Protein AF-A0A069D9Q2-F1 (afdb_monomer_lite)

Structure (mmCIF, N/CA/C/O backbone):
data_AF-A0A069D9Q2-F1
#
_entry.id   AF-A0A069D9Q2-F1
#
loop_
_atom_site.group_PDB
_atom_site.id
_atom_site.type_symbol
_atom_site.label_atom_id
_atom_site.label_alt_id
_atom_site.label_comp_id
_atom_site.label_asym_id
_atom_site.label_entity_id
_atom_site.label_seq_id
_atom_site.pdbx_PDB_ins_code
_atom_site.Cartn_x
_atom_site.Cartn_y
_atom_site.Cartn_z
_atom_site.occupancy
_atom_site.B_iso_or_equiv
_atom_site.auth_seq_id
_atom_site.auth_comp_id
_atom_site.auth_asym_id
_atom_site.auth_atom_id
_atom_site.pdbx_PDB_model_num
ATOM 1 N N . MET A 1 1 ? 57.357 7.725 -45.384 1.00 63.59 1 MET A N 1
ATOM 2 C CA . MET A 1 1 ? 56.214 8.595 -45.013 1.00 63.59 1 MET A CA 1
ATOM 3 C C . MET A 1 1 ? 54.846 7.939 -45.251 1.00 63.59 1 MET A C 1
ATOM 5 O O . MET A 1 1 ? 54.075 7.863 -44.310 1.00 63.59 1 MET A O 1
ATOM 9 N N . ARG A 1 2 ? 54.546 7.390 -46.444 1.00 74.75 2 ARG A N 1
ATOM 10 C CA . ARG A 1 2 ? 53.219 6.808 -46.785 1.00 74.75 2 ARG A CA 1
ATOM 11 C C . ARG A 1 2 ? 52.781 5.608 -45.919 1.00 74.75 2 ARG A C 1
ATOM 13 O O . ARG A 1 2 ? 51.620 5.532 -45.533 1.00 74.75 2 ARG A O 1
ATOM 20 N N . ILE A 1 3 ? 53.708 4.708 -45.575 1.00 80.75 3 ILE A N 1
ATOM 21 C CA . ILE A 1 3 ? 53.425 3.527 -44.731 1.00 80.75 3 ILE A CA 1
ATOM 22 C C . ILE A 1 3 ? 53.057 3.947 -43.300 1.00 80.75 3 ILE A C 1
ATOM 24 O O . ILE A 1 3 ? 52.067 3.478 -42.756 1.00 80.75 3 ILE A O 1
ATOM 28 N N . VAL A 1 4 ? 53.797 4.901 -42.728 1.00 82.56 4 VAL A N 1
ATOM 29 C CA . VAL A 1 4 ? 53.542 5.432 -41.377 1.00 82.56 4 VAL A CA 1
ATOM 30 C C . VAL A 1 4 ? 52.173 6.114 -41.300 1.00 82.56 4 VAL A C 1
ATOM 32 O O . VAL A 1 4 ? 51.425 5.873 -40.360 1.00 82.56 4 VAL A O 1
ATOM 35 N N . ILE A 1 5 ? 51.802 6.891 -42.325 1.00 85.00 5 ILE A N 1
ATOM 36 C CA . ILE A 1 5 ? 50.472 7.515 -42.418 1.00 85.00 5 ILE A CA 1
ATOM 37 C C . ILE A 1 5 ? 49.361 6.451 -42.476 1.00 85.00 5 ILE A C 1
ATOM 39 O O . ILE A 1 5 ? 48.329 6.608 -41.833 1.00 85.00 5 ILE A O 1
ATOM 43 N N . SER A 1 6 ? 49.583 5.350 -43.198 1.00 78.44 6 SER A N 1
ATOM 44 C CA . SER A 1 6 ? 48.589 4.275 -43.341 1.00 78.44 6 SER A CA 1
ATOM 45 C C . SER A 1 6 ? 48.381 3.497 -42.034 1.00 78.44 6 SER A C 1
ATOM 47 O O . SER A 1 6 ? 47.251 3.164 -41.689 1.00 78.44 6 SER A O 1
ATOM 49 N N . ILE A 1 7 ? 49.455 3.258 -41.273 1.00 88.38 7 ILE A N 1
ATOM 50 C CA . ILE A 1 7 ? 49.385 2.614 -39.951 1.00 88.38 7 ILE A CA 1
ATOM 51 C C . ILE A 1 7 ? 48.663 3.522 -38.947 1.00 88.38 7 ILE A C 1
ATOM 53 O O . ILE A 1 7 ? 47.778 3.061 -38.229 1.00 88.38 7 ILE A O 1
ATOM 57 N N . LEU A 1 8 ? 48.986 4.820 -38.934 1.00 88.56 8 LEU A N 1
ATOM 58 C CA . LEU A 1 8 ? 48.310 5.797 -38.076 1.00 88.56 8 LEU A CA 1
ATOM 59 C C . LEU A 1 8 ? 46.813 5.898 -38.396 1.00 88.56 8 LEU A C 1
ATOM 61 O O . LEU A 1 8 ? 45.998 5.910 -37.477 1.00 88.56 8 LEU A O 1
ATOM 65 N N . ALA A 1 9 ? 46.440 5.894 -39.679 1.00 90.62 9 ALA A N 1
ATOM 66 C CA . ALA A 1 9 ? 45.037 5.890 -40.089 1.00 90.62 9 ALA A CA 1
ATOM 67 C C . ALA A 1 9 ? 44.290 4.640 -39.588 1.00 90.62 9 ALA A C 1
ATOM 69 O O . ALA A 1 9 ? 43.175 4.756 -39.083 1.00 90.62 9 ALA A O 1
ATOM 70 N N . GLY A 1 10 ? 44.916 3.459 -39.656 1.00 90.69 10 GLY A N 1
ATOM 71 C CA . GLY A 1 10 ? 44.337 2.218 -39.131 1.00 90.69 10 GLY A CA 1
ATOM 72 C C . GLY A 1 10 ? 44.094 2.256 -37.618 1.00 90.69 10 GLY A C 1
ATOM 73 O O . GLY A 1 10 ? 43.021 1.871 -37.158 1.00 90.69 10 GLY A O 1
ATOM 74 N N . ILE A 1 11 ? 45.050 2.785 -36.847 1.00 93.81 11 ILE A N 1
ATOM 75 C CA . ILE A 1 11 ? 44.911 2.937 -35.388 1.00 93.81 11 ILE A CA 1
ATOM 76 C C . ILE A 1 11 ? 43.766 3.899 -35.047 1.00 93.81 11 ILE A C 1
ATOM 78 O O . ILE A 1 11 ? 42.954 3.597 -34.176 1.00 93.81 11 ILE A O 1
ATOM 82 N N . VAL A 1 12 ? 43.655 5.024 -35.762 1.00 94.38 12 VAL A N 1
ATOM 83 C CA . VAL A 1 12 ? 42.560 5.988 -35.562 1.00 94.38 12 VAL A CA 1
ATOM 84 C C . VAL A 1 12 ? 41.201 5.342 -35.832 1.00 94.38 12 VAL A C 1
ATOM 86 O O . VAL A 1 12 ? 40.284 5.526 -35.038 1.00 94.38 12 VAL A O 1
ATOM 89 N N . ILE A 1 13 ? 41.068 4.535 -36.889 1.00 95.00 13 ILE A N 1
ATOM 90 C CA . ILE A 1 13 ? 39.813 3.826 -37.190 1.00 95.00 13 ILE A CA 1
ATOM 91 C C . ILE A 1 13 ? 39.436 2.863 -36.057 1.00 95.00 13 ILE A C 1
ATOM 93 O O . ILE A 1 13 ? 38.276 2.830 -35.653 1.00 95.00 13 ILE A O 1
ATOM 97 N N . ILE A 1 14 ? 40.400 2.117 -35.508 1.00 94.69 14 ILE A N 1
ATOM 98 C CA . ILE A 1 14 ? 40.151 1.194 -34.389 1.00 94.69 14 ILE A CA 1
ATOM 99 C C . ILE A 1 14 ? 39.720 1.960 -33.134 1.00 94.69 14 ILE A C 1
ATOM 101 O O . ILE A 1 14 ? 38.775 1.546 -32.468 1.00 94.69 14 ILE A O 1
ATOM 105 N N . ILE A 1 15 ? 40.363 3.091 -32.832 1.00 94.19 15 ILE A N 1
ATOM 106 C CA . ILE A 1 15 ? 39.986 3.942 -31.695 1.00 94.19 15 ILE A CA 1
ATOM 107 C C . ILE A 1 15 ? 38.570 4.494 -31.886 1.00 94.19 15 ILE A C 1
ATOM 109 O O . ILE A 1 15 ? 37.774 4.451 -30.953 1.00 94.19 15 ILE A O 1
ATOM 113 N N . VAL A 1 16 ? 38.228 4.961 -33.090 1.00 94.25 16 VAL A N 1
ATOM 114 C CA . VAL A 1 16 ? 36.883 5.466 -33.401 1.00 94.25 16 VAL A CA 1
ATOM 115 C C . VAL A 1 16 ? 35.841 4.353 -33.285 1.00 94.25 16 VAL A C 1
ATOM 117 O O . VAL A 1 16 ? 34.810 4.560 -32.652 1.00 94.25 16 VAL A O 1
ATOM 120 N N . LEU A 1 17 ? 36.110 3.155 -33.813 1.00 94.62 17 LEU A N 1
ATOM 121 C CA . LEU A 1 17 ? 35.220 1.996 -33.672 1.00 94.62 17 LEU A CA 1
ATOM 122 C C . LEU A 1 17 ? 35.055 1.575 -32.202 1.00 94.62 17 LEU A C 1
ATOM 124 O O . LEU A 1 17 ? 33.938 1.309 -31.755 1.00 94.62 17 LEU A O 1
ATOM 128 N N . GLY A 1 18 ? 36.142 1.562 -31.428 1.00 93.12 18 GLY A N 1
ATOM 129 C CA . GLY A 1 18 ? 36.113 1.289 -29.989 1.00 93.12 18 GLY A CA 1
ATOM 130 C C . GLY A 1 18 ? 35.309 2.334 -29.211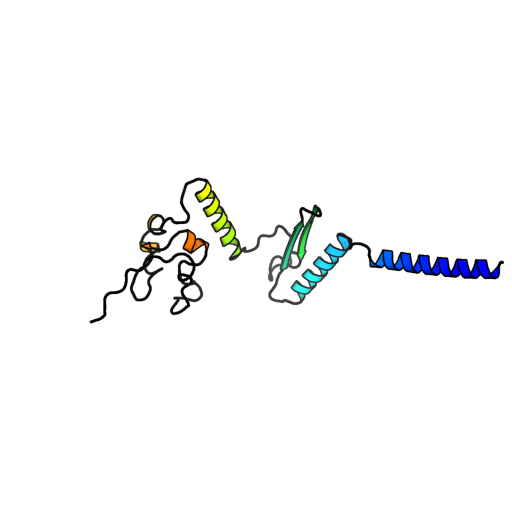 1.00 93.12 18 GLY A C 1
ATOM 131 O O . GLY A 1 18 ? 34.511 1.999 -28.341 1.00 93.12 18 GLY A O 1
ATOM 132 N N . TRP A 1 19 ? 35.450 3.609 -29.569 1.00 92.75 19 TRP A N 1
ATOM 133 C CA . TRP A 1 19 ? 34.696 4.687 -28.939 1.00 92.75 19 TRP A CA 1
ATOM 134 C C . TRP A 1 19 ? 33.204 4.630 -29.291 1.00 92.75 19 TRP A C 1
ATOM 136 O O . TRP A 1 19 ? 32.365 4.776 -28.409 1.00 92.75 19 TRP A O 1
ATOM 146 N N . VAL A 1 20 ? 32.859 4.335 -30.550 1.00 91.81 20 VAL A N 1
ATOM 147 C CA . VAL A 1 20 ? 31.464 4.168 -30.993 1.00 91.81 20 VAL A CA 1
ATOM 148 C C . VAL A 1 20 ? 30.798 2.977 -30.303 1.00 91.81 20 VAL A C 1
ATOM 150 O O . VAL A 1 20 ? 29.665 3.101 -29.850 1.00 91.81 20 VAL A O 1
ATOM 153 N N . THR A 1 21 ? 31.487 1.841 -30.176 1.00 88.25 21 THR A N 1
ATOM 154 C CA . THR A 1 21 ? 30.938 0.661 -29.481 1.00 88.25 21 THR A CA 1
ATOM 155 C C . THR A 1 21 ? 30.694 0.937 -27.998 1.00 88.25 21 THR A C 1
ATOM 157 O O . THR A 1 21 ? 29.595 0.672 -27.514 1.00 88.25 21 THR A O 1
ATOM 160 N N . LEU A 1 22 ? 31.647 1.566 -27.299 1.00 86.31 22 LEU A N 1
ATOM 161 C CA . LEU A 1 22 ? 31.454 2.012 -25.913 1.00 86.31 22 LEU A CA 1
ATOM 162 C C . LEU A 1 22 ? 30.304 3.019 -25.789 1.00 86.31 22 LEU A C 1
ATOM 164 O O . LEU A 1 22 ? 29.480 2.901 -24.887 1.00 86.31 22 LEU A O 1
ATOM 168 N N . ALA A 1 23 ? 30.204 3.972 -26.716 1.00 82.56 23 ALA A N 1
ATOM 169 C CA . ALA A 1 23 ? 29.136 4.965 -26.728 1.00 82.56 23 ALA A CA 1
ATOM 170 C C . ALA A 1 23 ? 27.754 4.371 -27.038 1.00 82.56 23 ALA A C 1
ATOM 172 O O . ALA A 1 23 ? 26.759 4.988 -26.678 1.00 82.56 23 ALA A O 1
ATOM 173 N N . VAL A 1 24 ? 27.668 3.217 -27.712 1.00 82.38 24 VAL A N 1
ATOM 174 C CA . VAL A 1 24 ? 26.414 2.477 -27.945 1.00 82.38 24 VAL A CA 1
ATOM 175 C C . VAL A 1 24 ? 26.050 1.620 -26.733 1.00 82.38 24 VAL A C 1
ATOM 177 O O . VAL A 1 24 ? 24.894 1.618 -26.326 1.00 82.38 24 VAL A O 1
ATOM 180 N N . MET A 1 25 ? 27.024 0.936 -26.130 1.00 79.38 25 MET A N 1
ATOM 181 C CA . MET A 1 25 ? 26.796 0.105 -24.941 1.00 79.38 25 MET A CA 1
ATOM 182 C C . MET A 1 25 ? 26.432 0.925 -23.703 1.00 79.38 25 MET A C 1
ATOM 184 O O . MET A 1 25 ? 25.683 0.452 -22.858 1.00 79.38 25 MET A O 1
ATOM 188 N N . ASN A 1 26 ? 26.964 2.143 -23.599 1.00 80.44 26 ASN A N 1
ATOM 189 C CA . ASN A 1 26 ? 26.751 3.025 -22.457 1.00 80.44 26 ASN A CA 1
ATOM 190 C C . ASN A 1 26 ? 25.662 4.078 -22.720 1.00 80.44 26 ASN A C 1
ATOM 192 O O . ASN A 1 26 ? 25.643 5.122 -22.063 1.00 80.44 26 ASN A O 1
ATOM 196 N N . ARG A 1 27 ? 24.785 3.849 -23.712 1.00 76.38 27 ARG A N 1
ATOM 197 C CA . ARG A 1 27 ? 23.618 4.716 -23.908 1.00 76.38 27 ARG A CA 1
ATOM 198 C C . ARG A 1 27 ? 22.664 4.533 -22.732 1.00 76.38 27 ARG A C 1
ATOM 200 O O . ARG A 1 27 ? 22.444 3.395 -22.317 1.00 76.38 27 ARG A O 1
ATOM 207 N N . PRO A 1 28 ? 22.094 5.624 -22.200 1.00 73.25 28 PRO A N 1
ATOM 208 C CA . PRO A 1 28 ? 21.004 5.499 -21.249 1.00 73.25 28 PRO A CA 1
ATOM 209 C C . PRO A 1 28 ? 19.865 4.724 -21.915 1.00 73.25 28 PRO A C 1
ATOM 211 O O . PRO A 1 28 ? 19.578 4.941 -23.094 1.00 73.25 28 PRO A O 1
ATOM 214 N N . LEU A 1 29 ? 19.256 3.810 -21.161 1.00 78.62 29 LEU A N 1
ATOM 215 C CA . LEU A 1 29 ? 18.094 3.056 -21.617 1.00 78.62 29 LEU A CA 1
ATOM 216 C C . LEU A 1 29 ? 16.995 4.050 -22.020 1.00 78.62 29 LEU A C 1
ATOM 218 O O . LEU A 1 29 ? 16.683 4.956 -21.243 1.00 78.62 29 LEU A O 1
ATOM 222 N N . SER A 1 30 ? 16.434 3.900 -23.219 1.00 84.81 30 SER A N 1
ATOM 223 C CA . SER A 1 30 ? 15.295 4.723 -23.635 1.00 84.81 30 SER A CA 1
ATOM 224 C C . SER A 1 30 ? 14.066 4.399 -22.778 1.00 84.81 30 SER A C 1
ATOM 226 O O . SER A 1 30 ? 13.888 3.255 -22.353 1.00 84.81 30 SER A O 1
ATOM 228 N N . GLU A 1 31 ? 13.182 5.375 -22.557 1.00 85.19 31 GLU A N 1
ATOM 229 C CA . GLU A 1 31 ? 11.900 5.153 -21.870 1.00 85.19 31 GLU A CA 1
ATOM 230 C C . GLU A 1 31 ? 11.051 4.091 -22.582 1.00 85.19 31 GLU A C 1
ATOM 232 O O . GLU A 1 31 ? 10.402 3.275 -21.927 1.00 85.19 31 GLU A O 1
ATOM 237 N N . GLU A 1 32 ? 11.110 4.041 -23.916 1.00 86.62 32 GLU A N 1
ATOM 238 C CA . GLU A 1 32 ? 10.424 3.026 -24.722 1.00 86.62 32 GLU A CA 1
ATOM 239 C C . GLU A 1 32 ? 10.995 1.625 -24.468 1.00 86.62 32 GLU A C 1
ATOM 241 O O . GLU A 1 32 ? 10.251 0.676 -24.226 1.00 86.62 32 GLU A O 1
ATOM 246 N N . GLU A 1 33 ? 12.324 1.491 -24.454 1.00 88.38 33 GLU A N 1
ATOM 247 C CA . GLU A 1 33 ? 13.002 0.214 -24.196 1.00 88.38 33 GLU A CA 1
ATOM 248 C C . GLU A 1 33 ? 12.739 -0.280 -22.769 1.00 88.38 33 GLU A C 1
ATOM 250 O O . GLU A 1 33 ? 12.537 -1.478 -22.556 1.00 88.38 33 GLU A O 1
ATOM 255 N N . ALA A 1 34 ? 12.716 0.637 -21.797 1.00 88.88 34 ALA A N 1
ATOM 256 C CA . ALA A 1 34 ? 12.355 0.344 -20.415 1.00 88.88 34 ALA A CA 1
ATOM 257 C C . ALA A 1 34 ? 10.911 -0.168 -20.325 1.00 88.88 34 ALA A C 1
ATOM 259 O O . ALA A 1 34 ? 10.649 -1.218 -19.735 1.00 88.88 34 ALA A O 1
ATOM 260 N N . SER A 1 35 ? 9.985 0.551 -20.959 1.00 91.81 35 SER A N 1
ATOM 261 C CA . SER A 1 35 ? 8.553 0.253 -20.926 1.00 91.81 35 SER A CA 1
ATOM 262 C C . SER A 1 35 ? 8.231 -1.077 -21.606 1.00 91.81 35 SER A C 1
ATOM 264 O O . SER A 1 35 ? 7.450 -1.868 -21.073 1.00 91.81 35 SER A O 1
ATOM 266 N N . GLU A 1 36 ? 8.886 -1.389 -22.724 1.00 92.75 36 GLU A N 1
ATOM 267 C CA . GLU A 1 36 ? 8.737 -2.684 -23.393 1.00 92.75 36 GLU A CA 1
ATOM 268 C C . GLU A 1 36 ? 9.323 -3.838 -22.572 1.00 92.75 36 GLU A C 1
ATOM 270 O O . GLU A 1 36 ? 8.710 -4.906 -22.470 1.00 92.75 36 GLU A O 1
ATOM 275 N N . GLN A 1 37 ? 10.468 -3.633 -21.912 1.00 93.62 37 GLN A N 1
ATOM 276 C CA . GLN A 1 37 ? 11.021 -4.637 -20.999 1.00 93.62 37 GLN A CA 1
ATOM 277 C C . GLN A 1 37 ? 10.091 -4.899 -19.808 1.00 93.62 37 GLN A C 1
ATOM 279 O O . GLN A 1 37 ? 9.842 -6.064 -19.478 1.00 93.62 37 GLN A O 1
ATOM 284 N N . ILE A 1 38 ? 9.526 -3.845 -19.209 1.00 95.62 38 ILE A N 1
ATOM 285 C CA . ILE A 1 38 ? 8.537 -3.951 -18.127 1.00 95.62 38 ILE A CA 1
ATOM 286 C C . ILE A 1 38 ? 7.306 -4.712 -18.621 1.00 95.62 38 ILE A C 1
ATOM 288 O O . ILE A 1 38 ? 6.928 -5.720 -18.023 1.00 95.62 38 ILE A O 1
ATOM 292 N N . ARG A 1 39 ? 6.715 -4.303 -19.751 1.00 96.06 39 ARG A N 1
ATOM 293 C CA . ARG A 1 39 ? 5.535 -4.957 -20.335 1.00 96.06 39 ARG A CA 1
ATOM 294 C C . ARG A 1 39 ? 5.785 -6.435 -20.625 1.00 96.06 39 ARG A C 1
ATOM 296 O O . ARG A 1 39 ? 4.947 -7.277 -20.294 1.00 96.06 39 ARG A O 1
ATOM 303 N N . SER A 1 40 ? 6.941 -6.761 -21.200 1.00 97.06 40 SER A N 1
ATOM 304 C CA . SER A 1 40 ? 7.359 -8.141 -21.463 1.00 97.06 40 SER A CA 1
ATOM 305 C C . SER A 1 40 ? 7.453 -8.953 -20.172 1.00 97.06 40 SER A C 1
ATOM 307 O O . SER A 1 40 ? 6.954 -10.079 -20.109 1.00 97.06 40 SER A O 1
ATOM 309 N N . HIS A 1 41 ? 8.036 -8.378 -19.118 1.00 97.56 41 HIS A N 1
ATOM 310 C CA . HIS A 1 41 ? 8.140 -9.036 -17.820 1.00 97.56 41 HIS A CA 1
ATOM 311 C C . HIS A 1 41 ? 6.764 -9.264 -17.179 1.00 97.56 41 HIS A C 1
ATOM 313 O O . HIS A 1 41 ? 6.458 -10.392 -16.801 1.00 97.56 41 HIS A O 1
ATOM 319 N N . LEU A 1 42 ? 5.898 -8.246 -17.147 1.00 97.62 42 LEU A N 1
ATOM 320 C CA . LEU A 1 42 ? 4.531 -8.363 -16.624 1.00 97.62 42 LEU A CA 1
ATOM 321 C C . LEU A 1 42 ? 3.715 -9.419 -17.379 1.00 97.62 42 LEU A C 1
ATOM 323 O O . LEU A 1 42 ? 3.027 -10.230 -16.764 1.00 97.62 42 LEU A O 1
ATOM 327 N N . THR A 1 43 ? 3.846 -9.464 -18.707 1.00 97.19 43 THR A N 1
ATOM 328 C CA . THR A 1 43 ? 3.187 -10.476 -19.549 1.00 97.19 43 THR A CA 1
ATOM 329 C C . THR A 1 43 ? 3.652 -11.884 -19.209 1.00 97.19 43 THR A C 1
ATOM 331 O O . THR A 1 43 ? 2.830 -12.786 -19.064 1.00 97.19 43 THR A O 1
ATOM 334 N N . LYS A 1 44 ? 4.963 -12.081 -19.027 1.00 97.62 44 LYS A N 1
ATOM 335 C CA . LYS A 1 44 ? 5.503 -13.370 -18.577 1.00 97.62 44 LYS A CA 1
ATOM 336 C C . LYS A 1 44 ? 4.978 -13.742 -17.192 1.00 97.62 44 LYS A C 1
ATOM 338 O O . LYS A 1 44 ? 4.614 -14.894 -16.990 1.00 97.62 44 LYS A O 1
ATOM 343 N N . THR A 1 45 ? 4.896 -12.787 -16.266 1.00 97.44 45 THR A N 1
ATOM 344 C CA . THR A 1 45 ? 4.357 -13.017 -14.920 1.00 97.44 45 THR A CA 1
ATOM 345 C C . THR A 1 45 ? 2.905 -13.475 -14.967 1.00 97.44 45 THR A C 1
ATOM 347 O O . THR A 1 45 ? 2.588 -14.485 -14.347 1.00 97.44 45 THR A O 1
ATOM 350 N N . VAL A 1 46 ? 2.038 -12.807 -15.733 1.00 96.88 46 VAL A N 1
ATOM 351 C CA . VAL A 1 46 ? 0.635 -13.233 -15.885 1.00 96.88 46 VAL A CA 1
ATOM 352 C C . VAL A 1 46 ? 0.555 -14.627 -16.516 1.00 96.88 46 VAL A C 1
ATOM 354 O O . VAL A 1 46 ? -0.118 -15.503 -15.989 1.00 96.88 46 VAL A O 1
ATOM 357 N N . ASN A 1 47 ? 1.304 -14.879 -17.593 1.00 95.62 47 ASN A N 1
ATOM 358 C CA . ASN A 1 47 ? 1.254 -16.168 -18.292 1.00 95.62 47 ASN A CA 1
ATOM 359 C C . ASN A 1 47 ? 1.791 -17.347 -17.460 1.00 95.62 47 ASN A C 1
ATOM 361 O O . ASN A 1 47 ? 1.353 -18.478 -17.658 1.00 95.62 47 ASN A O 1
ATOM 365 N N . ASN A 1 48 ? 2.739 -17.102 -16.552 1.00 97.19 48 ASN A N 1
ATOM 366 C CA . ASN A 1 48 ? 3.356 -18.144 -15.726 1.00 97.19 48 ASN A CA 1
ATOM 367 C C . ASN A 1 48 ? 2.599 -18.421 -14.415 1.00 97.19 48 ASN A C 1
ATOM 369 O O . ASN A 1 48 ? 2.954 -19.367 -13.714 1.00 97.19 48 ASN A O 1
ATOM 373 N N . ASN A 1 49 ? 1.591 -17.615 -14.065 1.00 96.69 49 ASN A N 1
ATOM 374 C CA . ASN A 1 49 ? 0.841 -17.745 -12.817 1.00 96.69 49 ASN A CA 1
ATOM 375 C C . ASN A 1 49 ? -0.654 -17.905 -13.129 1.00 96.69 49 ASN A C 1
ATOM 377 O O . ASN A 1 49 ? -1.338 -16.899 -13.311 1.00 96.69 49 ASN A O 1
ATOM 381 N N . PRO A 1 50 ? -1.186 -19.142 -13.171 1.00 92.88 50 PRO A N 1
ATOM 382 C CA . PRO A 1 50 ? -2.571 -19.390 -13.576 1.00 92.88 50 PRO A CA 1
ATOM 383 C C . PRO A 1 50 ? -3.606 -18.758 -12.635 1.00 92.88 50 PRO A C 1
ATOM 385 O O . PRO A 1 50 ? -4.735 -18.525 -13.052 1.00 92.88 50 PRO A O 1
ATOM 388 N N . ASP A 1 51 ? -3.227 -18.440 -11.396 1.00 94.69 51 ASP A N 1
ATOM 389 C CA . ASP A 1 51 ? -4.103 -17.780 -10.425 1.00 94.69 51 ASP A CA 1
ATOM 390 C C . ASP A 1 51 ? -4.242 -16.267 -10.674 1.00 94.69 51 ASP A C 1
ATOM 392 O O . ASP A 1 51 ? -5.205 -15.649 -10.212 1.00 94.69 51 ASP A O 1
ATOM 396 N N . LEU A 1 52 ? -3.324 -15.655 -11.433 1.00 94.06 52 LEU A N 1
ATOM 397 C CA . LEU A 1 52 ? -3.368 -14.232 -11.767 1.00 94.06 52 LEU A CA 1
ATOM 398 C C . LEU A 1 52 ? -4.152 -14.011 -13.062 1.00 94.06 52 LEU A C 1
ATOM 400 O O . LEU A 1 52 ? -3.732 -14.430 -14.136 1.00 94.06 52 LEU A O 1
ATOM 404 N N . SER A 1 53 ? -5.265 -13.280 -12.991 1.00 94.94 53 SER A N 1
ATOM 405 C CA . SER A 1 53 ? -5.971 -12.840 -14.203 1.00 94.94 53 SER A CA 1
ATOM 406 C C . SER A 1 53 ? -5.272 -11.664 -14.887 1.00 94.94 53 SER A C 1
ATOM 408 O O . SER A 1 53 ? -5.318 -11.529 -16.111 1.00 94.94 53 SER A O 1
ATOM 410 N N . SER A 1 54 ? -4.642 -10.794 -14.095 1.00 95.75 54 SER A N 1
ATOM 411 C CA . SER A 1 54 ? -4.037 -9.551 -14.563 1.00 95.75 54 SER A CA 1
ATOM 412 C C . SER A 1 54 ? -3.026 -8.974 -13.582 1.00 95.75 54 SER A C 1
ATOM 414 O O . SER A 1 54 ? -3.100 -9.229 -12.381 1.00 95.75 54 SER A O 1
ATOM 416 N N . VAL A 1 55 ? -2.152 -8.108 -14.093 1.00 96.12 55 VAL A N 1
ATOM 417 C CA . VAL A 1 55 ? -1.293 -7.220 -13.303 1.00 96.12 55 VAL A CA 1
ATOM 418 C C . VAL A 1 55 ? -1.434 -5.793 -13.825 1.00 96.12 55 VAL A C 1
ATOM 420 O O . VAL A 1 55 ? -1.401 -5.562 -15.037 1.00 96.12 55 VAL A O 1
ATOM 423 N N . LEU A 1 56 ? -1.584 -4.845 -12.899 1.00 95.69 56 LEU A N 1
ATOM 424 C CA . LEU A 1 56 ? -1.570 -3.409 -13.160 1.00 95.69 56 LEU A CA 1
ATOM 425 C C . LEU A 1 56 ? -0.382 -2.802 -12.410 1.00 95.69 56 LEU A C 1
ATOM 427 O O . LEU A 1 56 ? -0.130 -3.159 -11.259 1.00 95.69 56 LEU A O 1
ATOM 431 N N . LEU A 1 57 ? 0.348 -1.903 -13.060 1.00 95.88 57 LEU A N 1
ATOM 432 C CA . LEU A 1 57 ? 1.522 -1.250 -12.495 1.00 95.88 57 LEU A CA 1
ATOM 433 C C . LEU A 1 57 ? 1.561 0.207 -12.944 1.00 95.88 57 LEU A C 1
ATOM 435 O O . LEU A 1 57 ? 1.530 0.482 -14.138 1.00 95.88 57 LEU A O 1
ATOM 439 N N . THR A 1 58 ? 1.706 1.118 -11.989 1.00 95.12 58 THR A N 1
ATOM 440 C CA . THR A 1 58 ? 1.958 2.537 -12.247 1.00 95.12 58 THR A CA 1
ATOM 441 C C . THR A 1 58 ? 3.305 2.899 -11.651 1.00 95.12 58 THR A C 1
ATOM 443 O O . THR A 1 58 ? 3.555 2.622 -10.477 1.00 95.12 58 THR A O 1
ATOM 446 N N . ILE A 1 59 ? 4.171 3.518 -12.448 1.00 94.81 59 ILE A N 1
ATOM 447 C CA . ILE A 1 59 ? 5.480 3.992 -12.004 1.00 94.81 59 ILE A CA 1
ATOM 448 C C . ILE A 1 59 ? 5.514 5.498 -12.200 1.00 94.81 59 ILE A C 1
ATOM 450 O O . ILE A 1 59 ? 5.342 5.988 -13.311 1.00 94.81 59 ILE A O 1
ATOM 454 N N . TYR A 1 60 ? 5.779 6.215 -11.113 1.00 94.62 60 TYR A N 1
ATOM 455 C CA . TYR A 1 60 ? 5.907 7.664 -11.109 1.00 94.62 60 TYR A CA 1
ATOM 456 C C . TYR A 1 60 ? 7.236 8.083 -10.475 1.00 94.62 60 TYR A C 1
ATOM 458 O O . TYR A 1 60 ? 7.614 7.586 -9.413 1.00 94.62 60 TYR A O 1
ATOM 466 N N . SER A 1 61 ? 7.932 9.025 -11.109 1.00 92.62 61 SER A N 1
ATOM 467 C CA . SER A 1 61 ? 9.164 9.624 -10.604 1.00 92.62 61 SER A CA 1
ATOM 468 C C . SER A 1 61 ? 9.185 11.122 -10.883 1.00 92.62 61 SER A C 1
ATOM 470 O O . SER A 1 61 ? 9.388 11.562 -12.011 1.00 92.62 61 SER A O 1
ATOM 472 N N . ASN A 1 62 ? 9.066 11.926 -9.825 1.00 93.31 62 ASN A N 1
ATOM 473 C CA . ASN A 1 62 ? 9.144 13.384 -9.940 1.00 93.31 62 ASN A CA 1
ATOM 474 C C . ASN A 1 62 ? 10.521 13.875 -10.431 1.00 93.31 62 ASN A C 1
ATOM 476 O O . ASN A 1 62 ? 10.619 14.918 -11.063 1.00 93.31 62 ASN A O 1
ATOM 480 N N . GLN A 1 63 ? 11.596 13.130 -10.147 1.00 91.19 63 GLN A N 1
ATOM 481 C CA . GLN A 1 63 ? 12.963 13.522 -10.522 1.00 91.19 63 GLN A CA 1
ATOM 482 C C . GLN A 1 63 ? 13.212 13.417 -12.029 1.00 91.19 63 GLN A C 1
ATOM 484 O O . GLN A 1 63 ? 13.943 14.225 -12.591 1.00 91.19 63 GLN A O 1
ATOM 489 N N . THR A 1 64 ? 12.630 12.399 -12.662 1.00 87.06 64 THR A N 1
ATOM 490 C CA . THR A 1 64 ? 12.815 12.122 -14.096 1.00 87.06 64 THR A CA 1
ATOM 491 C C . THR A 1 64 ? 11.631 12.590 -14.937 1.00 87.06 64 THR A C 1
ATOM 493 O O . THR A 1 64 ? 11.764 12.712 -16.145 1.00 87.06 64 THR A O 1
ATOM 496 N N . GLY A 1 65 ? 10.482 12.865 -14.311 1.00 88.38 65 GLY A N 1
ATOM 497 C CA . GLY A 1 65 ? 9.218 13.117 -15.001 1.00 88.38 65 GLY A CA 1
ATOM 498 C C . GLY A 1 65 ? 8.523 11.843 -15.490 1.00 88.38 65 GLY A C 1
ATOM 499 O O . GLY A 1 65 ? 7.414 11.935 -16.009 1.00 88.38 65 GLY A O 1
ATOM 500 N N . TYR A 1 66 ? 9.135 10.670 -15.295 1.00 89.31 66 TYR A N 1
ATOM 501 C CA . TYR A 1 66 ? 8.583 9.390 -15.722 1.00 89.31 66 TYR A CA 1
ATOM 502 C C . TYR A 1 66 ? 7.241 9.124 -15.035 1.00 89.31 66 TYR A C 1
ATOM 504 O O . TYR A 1 66 ? 7.146 9.167 -13.804 1.00 89.31 66 TYR A O 1
ATOM 512 N N . ASN A 1 67 ? 6.206 8.862 -15.827 1.00 93.44 67 ASN A N 1
ATOM 513 C CA . ASN A 1 67 ? 4.863 8.557 -15.351 1.00 93.44 67 ASN A CA 1
ATOM 514 C C . ASN A 1 67 ? 4.181 7.617 -16.342 1.00 93.44 67 ASN A C 1
ATOM 516 O O . ASN A 1 67 ? 3.537 8.067 -17.286 1.00 93.44 67 ASN A O 1
ATOM 520 N N . GLU A 1 68 ? 4.340 6.320 -16.121 1.00 94.31 68 GLU A N 1
ATOM 521 C CA . GLU A 1 68 ? 3.841 5.295 -17.032 1.00 94.31 68 GLU A CA 1
ATOM 522 C C . GLU A 1 68 ? 2.942 4.295 -16.317 1.00 94.31 68 GLU A C 1
ATOM 524 O O . GLU A 1 68 ? 3.129 3.971 -15.137 1.00 94.31 68 GLU A O 1
ATOM 529 N N . GLN A 1 69 ? 1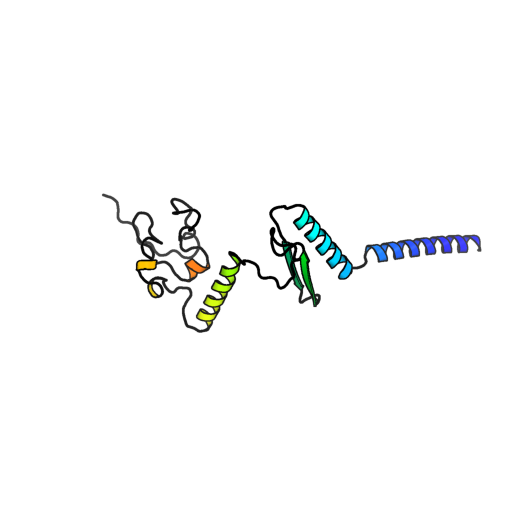.957 3.800 -17.066 1.00 96.19 69 GLN A N 1
ATOM 530 C CA . GLN A 1 69 ? 0.965 2.845 -16.592 1.00 96.19 69 GLN A CA 1
ATOM 531 C C . GLN A 1 69 ? 0.937 1.607 -17.484 1.00 96.19 69 GLN A C 1
ATOM 533 O O . GLN A 1 69 ? 0.880 1.672 -18.714 1.00 96.19 69 GLN A O 1
ATOM 538 N N . PHE A 1 70 ? 0.911 0.450 -16.842 1.00 96.50 70 PHE A N 1
ATOM 539 C CA . PHE A 1 70 ? 0.900 -0.850 -17.484 1.00 96.50 70 PHE A CA 1
ATOM 540 C C . PHE A 1 70 ? -0.301 -1.640 -16.983 1.00 96.50 70 PHE A C 1
ATOM 542 O O . PHE A 1 70 ? -0.551 -1.716 -15.784 1.00 96.50 70 PHE A O 1
ATOM 549 N N . ALA A 1 71 ? -1.014 -2.270 -17.908 1.00 96.94 71 ALA A N 1
ATOM 550 C CA . ALA A 1 71 ? -2.074 -3.221 -17.620 1.00 96.94 71 ALA A CA 1
ATOM 551 C C . ALA A 1 71 ? -1.893 -4.420 -18.553 1.00 96.94 71 ALA A C 1
ATOM 553 O O . ALA A 1 71 ? -1.782 -4.254 -19.771 1.00 96.94 71 ALA A O 1
ATOM 554 N N . VAL A 1 72 ? -1.786 -5.616 -17.978 1.00 97.25 72 VAL A N 1
ATOM 555 C CA . VAL A 1 72 ? -1.583 -6.861 -18.725 1.00 97.25 72 VAL A CA 1
ATOM 556 C C . VAL A 1 72 ? -2.500 -7.942 -18.176 1.00 97.25 72 VAL A C 1
ATOM 558 O O . VAL A 1 72 ? -2.619 -8.100 -16.964 1.00 97.25 72 VAL A O 1
ATOM 561 N N . GLY A 1 73 ? -3.124 -8.703 -19.074 1.00 95.94 73 GLY A N 1
ATOM 562 C CA . GLY A 1 73 ? -4.067 -9.767 -18.740 1.00 95.94 73 GLY A CA 1
ATOM 563 C C . GLY A 1 73 ? -5.518 -9.357 -18.983 1.00 95.94 73 GLY A C 1
ATOM 564 O O . GLY A 1 73 ? -5.809 -8.500 -19.823 1.00 95.94 73 GLY A O 1
ATOM 565 N N . LYS A 1 74 ? -6.434 -10.001 -18.263 1.00 96.19 74 LYS A N 1
ATOM 566 C CA . LYS A 1 74 ? -7.883 -9.851 -18.425 1.00 96.19 74 LYS A CA 1
ATOM 567 C C . LYS A 1 74 ? -8.521 -9.334 -17.140 1.00 96.19 74 LYS A C 1
ATOM 569 O O . LYS A 1 74 ? -7.993 -9.551 -16.055 1.00 96.19 74 LYS A O 1
ATOM 574 N N . VAL A 1 75 ? -9.692 -8.707 -17.258 1.00 94.88 75 VAL A N 1
ATOM 575 C CA . VAL A 1 75 ? -10.433 -8.139 -16.109 1.00 94.88 75 VAL A CA 1
ATOM 576 C C . VAL A 1 75 ? -10.641 -9.161 -14.981 1.00 94.88 75 VAL A C 1
ATOM 578 O O . VAL A 1 75 ? -10.587 -8.809 -13.810 1.00 94.88 75 VAL A O 1
ATOM 581 N N . ASN A 1 76 ? -10.899 -10.421 -15.329 1.00 92.94 76 ASN A N 1
ATOM 582 C CA . ASN A 1 76 ? -10.920 -11.563 -14.418 1.00 92.94 76 ASN A CA 1
ATOM 583 C C . ASN A 1 76 ? -10.807 -12.862 -15.233 1.00 92.94 76 ASN A C 1
ATOM 585 O O . ASN A 1 76 ? -10.891 -12.832 -16.462 1.00 92.94 76 ASN A O 1
ATOM 589 N N . HIS A 1 77 ? -10.669 -14.001 -14.552 1.00 91.62 77 HIS A N 1
ATOM 590 C CA . HIS A 1 77 ? -10.551 -15.326 -15.182 1.00 91.62 77 HIS A CA 1
ATOM 591 C C . HIS A 1 77 ? -11.744 -15.731 -16.055 1.00 91.62 77 HIS A C 1
ATOM 593 O O . HIS A 1 77 ? -11.594 -16.543 -16.960 1.00 91.62 77 HIS A O 1
ATOM 599 N N . SER A 1 78 ? -12.931 -15.179 -15.800 1.00 92.19 78 SER A N 1
ATOM 600 C CA . SER A 1 78 ? -14.163 -15.486 -16.542 1.00 92.19 78 SER A CA 1
ATOM 601 C C . SER A 1 78 ? -14.435 -14.522 -17.703 1.00 92.19 78 SER A C 1
ATOM 603 O O . SER A 1 78 ? -15.425 -14.679 -18.415 1.00 92.19 78 SER A O 1
ATOM 605 N N . SER A 1 79 ? -13.597 -13.500 -17.881 1.00 91.69 79 SER A N 1
ATOM 606 C CA . SER A 1 79 ? -13.781 -12.431 -18.856 1.00 91.69 79 SER A CA 1
ATOM 607 C C . SER A 1 79 ? -12.737 -12.529 -19.956 1.00 91.69 79 SER A C 1
ATOM 609 O O . SER A 1 79 ? -11.552 -12.647 -19.678 1.00 91.69 79 SER A O 1
ATOM 611 N N . GLU A 1 80 ? -13.159 -12.361 -21.208 1.00 91.62 80 GLU A N 1
ATOM 612 C CA . GLU A 1 80 ? -12.249 -12.215 -22.354 1.00 91.62 80 GLU A CA 1
ATOM 613 C C . GLU A 1 80 ? -11.789 -10.766 -22.581 1.00 91.62 80 GLU A C 1
ATOM 615 O O . GLU A 1 80 ? -10.957 -10.494 -23.444 1.00 91.62 80 GLU A O 1
ATOM 620 N N . LYS A 1 81 ? -12.319 -9.810 -21.807 1.00 95.88 81 LYS A N 1
ATOM 621 C CA . LYS A 1 81 ? -11.932 -8.400 -21.917 1.00 95.88 81 LYS A CA 1
ATOM 622 C C . LYS A 1 81 ? -10.557 -8.172 -21.300 1.00 95.88 81 LYS A C 1
ATOM 624 O O . LYS A 1 81 ? -10.331 -8.558 -20.150 1.00 95.88 81 LYS A O 1
ATOM 629 N N . ALA A 1 82 ? -9.690 -7.491 -22.046 1.00 96.00 82 ALA A N 1
ATOM 630 C CA . ALA A 1 82 ? -8.414 -7.003 -21.543 1.00 96.00 82 ALA A CA 1
ATOM 631 C C . ALA A 1 82 ? -8.622 -6.042 -20.365 1.00 96.00 82 ALA A C 1
ATOM 633 O O . ALA A 1 82 ? -9.625 -5.329 -20.297 1.00 96.00 82 ALA A O 1
ATOM 634 N N . VAL A 1 83 ? -7.674 -6.055 -19.433 1.00 96.69 83 VAL A N 1
ATOM 635 C CA . VAL A 1 83 ? -7.635 -5.105 -18.320 1.00 96.69 83 VAL A CA 1
ATOM 636 C C . VAL A 1 83 ? -7.036 -3.767 -18.769 1.00 96.69 83 VAL A C 1
ATOM 638 O O . VAL A 1 83 ? -6.137 -3.728 -19.608 1.00 96.69 83 VAL A O 1
ATOM 641 N N . HIS A 1 84 ? -7.529 -2.676 -18.200 1.00 96.00 84 HIS A N 1
ATOM 642 C CA . HIS A 1 84 ? -7.043 -1.312 -18.372 1.00 96.00 84 HIS A CA 1
ATOM 643 C C . HIS A 1 84 ? -6.490 -0.785 -17.044 1.00 96.00 84 HIS A C 1
ATOM 645 O O . HIS A 1 84 ? -6.807 -1.303 -15.975 1.00 96.00 84 HIS A O 1
ATOM 651 N N . ALA A 1 85 ? -5.630 0.232 -17.100 1.00 92.81 85 ALA A N 1
ATOM 652 C CA . ALA A 1 85 ? -4.960 0.763 -15.911 1.00 92.81 85 ALA A CA 1
ATOM 653 C C . ALA A 1 85 ? -5.920 1.438 -14.910 1.00 92.81 85 ALA A C 1
ATOM 655 O O . ALA A 1 85 ? -5.603 1.546 -13.730 1.00 92.81 85 ALA A O 1
ATOM 656 N N . ASP A 1 86 ? -7.098 1.857 -15.369 1.00 93.75 86 ASP A N 1
ATOM 657 C CA . ASP A 1 86 ? -8.171 2.455 -14.574 1.00 93.75 86 ASP A CA 1
ATOM 658 C C . ASP A 1 86 ? -9.182 1.425 -14.039 1.00 93.75 86 ASP A C 1
ATOM 660 O O . ASP A 1 86 ? -10.146 1.792 -13.362 1.00 93.75 86 ASP A O 1
ATOM 664 N N . ASN A 1 87 ? -8.981 0.128 -14.306 1.00 94.31 87 ASN A N 1
ATOM 665 C CA . ASN A 1 87 ? -9.840 -0.902 -13.743 1.00 94.31 87 ASN A CA 1
ATOM 666 C C . ASN A 1 87 ? -9.716 -0.942 -12.208 1.00 94.31 87 ASN A C 1
ATOM 668 O O . ASN A 1 87 ? -8.606 -1.001 -11.673 1.00 94.31 87 ASN A O 1
ATOM 672 N N . PRO A 1 88 ? -10.846 -0.985 -11.479 1.00 91.12 88 PRO A N 1
ATOM 673 C CA . PRO A 1 88 ? -10.819 -1.094 -10.030 1.00 91.12 88 PRO A CA 1
ATOM 674 C C . PRO A 1 88 ? -10.301 -2.467 -9.593 1.00 91.12 88 PRO A C 1
ATOM 676 O O . PRO A 1 88 ? -10.592 -3.490 -10.216 1.00 91.12 88 PRO A O 1
ATOM 679 N N . TYR A 1 89 ? -9.589 -2.487 -8.470 1.00 88.06 89 TYR A N 1
ATOM 680 C CA . TYR A 1 89 ? -9.124 -3.697 -7.801 1.00 88.06 89 TYR A CA 1
ATOM 681 C C . TYR A 1 89 ? -9.389 -3.606 -6.297 1.00 88.06 89 TYR A C 1
ATOM 683 O O . TYR A 1 89 ? -9.527 -2.521 -5.729 1.00 88.06 89 TYR A O 1
ATOM 691 N N . HIS A 1 90 ? -9.465 -4.758 -5.634 1.00 86.31 90 HIS A N 1
ATOM 692 C CA . HIS A 1 90 ? -9.599 -4.798 -4.183 1.00 86.31 90 HIS A CA 1
ATOM 693 C C . HIS A 1 90 ? -8.275 -4.392 -3.532 1.00 86.31 90 HIS A C 1
ATOM 695 O O . HIS A 1 90 ? -7.267 -5.079 -3.675 1.00 86.31 90 HIS A O 1
ATOM 701 N N . SER A 1 91 ? -8.280 -3.279 -2.797 1.00 83.88 91 SER A N 1
ATOM 702 C CA . SER A 1 91 ? -7.081 -2.722 -2.156 1.00 83.88 91 SER A CA 1
ATOM 703 C C . SER A 1 91 ? -6.565 -3.555 -0.975 1.00 83.88 91 SER A C 1
ATOM 705 O O . SER A 1 91 ? -5.417 -3.388 -0.561 1.00 83.88 91 SER A O 1
ATOM 707 N N . ALA A 1 92 ? -7.385 -4.461 -0.431 1.00 86.81 92 ALA A N 1
ATOM 708 C CA . ALA A 1 92 ? -7.062 -5.270 0.745 1.00 86.81 92 ALA A CA 1
ATOM 709 C C . ALA A 1 92 ? -6.496 -4.399 1.891 1.00 86.81 92 ALA A C 1
ATOM 711 O O . ALA A 1 92 ? -7.011 -3.315 2.171 1.00 86.81 92 ALA A O 1
ATOM 712 N N . SER A 1 93 ? -5.434 -4.843 2.570 1.00 90.19 93 SER A N 1
ATOM 713 C CA . SER A 1 93 ? -4.847 -4.119 3.708 1.00 90.19 93 SER A CA 1
ATOM 714 C C . SER A 1 93 ? -4.271 -2.741 3.369 1.00 90.19 93 SER A C 1
ATOM 716 O O . SER A 1 93 ? -4.056 -1.962 4.294 1.00 90.19 93 SER A O 1
ATOM 718 N N . ILE A 1 94 ? -4.116 -2.379 2.090 1.00 90.69 94 ILE A N 1
ATOM 719 C CA . ILE A 1 94 ? -3.790 -0.996 1.709 1.00 90.69 94 ILE A CA 1
ATOM 720 C C . ILE A 1 94 ? -4.894 -0.028 2.162 1.00 90.69 94 ILE A C 1
ATOM 722 O O . ILE A 1 94 ? -4.599 1.110 2.500 1.00 90.69 94 ILE A O 1
ATOM 726 N N . GLY A 1 95 ? -6.150 -0.470 2.300 1.00 90.69 95 GLY A N 1
ATOM 727 C CA . GLY A 1 95 ? -7.217 0.369 2.862 1.00 90.69 95 GLY A CA 1
ATOM 728 C C . GLY A 1 95 ? -6.929 0.893 4.281 1.00 90.69 95 GLY A C 1
ATOM 729 O O . GLY A 1 95 ? -7.406 1.967 4.646 1.00 90.69 95 GLY A O 1
ATOM 730 N N . LYS A 1 96 ? -6.097 0.197 5.073 1.00 92.69 96 LYS A N 1
ATOM 731 C CA . LYS A 1 96 ? -5.716 0.644 6.424 1.00 92.69 96 LYS A CA 1
ATOM 732 C C . LYS A 1 96 ? -4.864 1.913 6.398 1.00 92.69 96 LYS A C 1
ATOM 734 O O . LYS A 1 96 ? -4.988 2.725 7.307 1.00 92.69 96 LYS A O 1
ATOM 739 N N . THR A 1 97 ? -4.051 2.127 5.359 1.00 94.38 97 THR A N 1
ATOM 740 C CA . THR A 1 97 ? -3.245 3.354 5.249 1.00 94.38 97 THR A CA 1
ATOM 741 C C . THR A 1 97 ? -4.125 4.569 4.974 1.00 94.38 97 THR A C 1
ATOM 743 O O . THR A 1 97 ? -3.900 5.627 5.556 1.00 94.38 97 THR A O 1
ATOM 746 N N . MET A 1 98 ? -5.182 4.406 4.169 1.00 94.56 98 MET A N 1
ATOM 747 C CA . MET A 1 98 ? -6.199 5.444 3.971 1.00 94.56 98 MET A CA 1
ATOM 748 C C . MET A 1 98 ? -6.938 5.748 5.278 1.00 94.56 98 MET A C 1
ATOM 750 O O . MET A 1 98 ? -7.107 6.912 5.625 1.00 94.56 98 MET A O 1
ATOM 754 N N . CYS A 1 99 ? -7.325 4.712 6.030 1.00 95.31 99 CYS A N 1
ATOM 755 C CA . CYS A 1 99 ? -7.933 4.874 7.352 1.00 95.31 99 CYS A CA 1
ATOM 756 C C . CYS A 1 99 ? -7.009 5.653 8.307 1.00 95.31 99 CYS A C 1
ATOM 758 O O . CYS A 1 99 ? -7.424 6.655 8.883 1.00 95.31 99 CYS A O 1
ATOM 760 N N . ALA A 1 100 ? -5.735 5.263 8.407 1.00 96.44 100 ALA A N 1
ATOM 761 C CA . ALA A 1 100 ? -4.753 5.955 9.240 1.00 96.44 100 ALA A CA 1
ATOM 762 C C . ALA A 1 100 ? -4.563 7.427 8.829 1.00 96.44 100 ALA A C 1
ATOM 764 O O . ALA A 1 100 ? -4.478 8.295 9.695 1.00 96.44 100 ALA A O 1
ATOM 765 N N . ALA A 1 101 ? -4.562 7.728 7.525 1.00 97.31 101 ALA A N 1
ATOM 766 C CA . ALA A 1 101 ? -4.497 9.102 7.032 1.00 97.31 101 ALA A CA 1
ATOM 767 C C . ALA A 1 101 ? -5.724 9.933 7.448 1.00 97.31 101 ALA A C 1
ATOM 769 O O . ALA A 1 101 ? -5.567 11.085 7.844 1.00 97.31 101 ALA A O 1
ATOM 770 N N . ILE A 1 102 ? -6.929 9.351 7.417 1.00 97.50 102 ILE A N 1
ATOM 771 C CA . ILE A 1 102 ? -8.155 10.015 7.891 1.00 97.50 102 ILE A CA 1
ATOM 772 C C . ILE A 1 102 ? -8.058 10.333 9.386 1.00 97.50 102 ILE A C 1
ATOM 774 O O . ILE A 1 102 ? -8.382 11.447 9.787 1.00 97.50 102 ILE A O 1
ATOM 778 N N . PHE A 1 103 ? -7.570 9.401 10.208 1.00 97.88 103 PHE A N 1
ATOM 779 C CA . PHE A 1 103 ? -7.333 9.681 11.628 1.00 97.88 103 PHE A CA 1
ATOM 780 C C . PHE A 1 103 ? -6.302 10.796 11.831 1.00 97.88 103 PHE A C 1
ATOM 782 O O . PHE A 1 103 ? -6.512 11.650 12.686 1.00 97.88 103 PHE A O 1
ATOM 789 N N . GLY A 1 104 ? -5.242 10.844 11.017 1.00 97.75 104 GLY A N 1
ATOM 790 C CA . GLY A 1 104 ? -4.288 11.955 11.034 1.00 97.75 104 GLY A CA 1
ATOM 791 C C . GLY A 1 104 ? -4.938 13.308 10.741 1.00 97.75 104 GLY A C 1
ATOM 792 O O . GLY A 1 104 ? -4.717 14.255 11.487 1.00 97.75 104 GLY A O 1
ATOM 793 N N . LEU A 1 105 ? -5.814 13.376 9.732 1.00 98.44 105 LEU A N 1
ATOM 794 C CA . LEU A 1 105 ? -6.581 14.592 9.432 1.00 98.44 105 LEU A CA 1
ATOM 795 C C . LEU A 1 105 ? -7.478 15.009 10.606 1.00 98.44 105 LEU A C 1
ATOM 797 O O . LEU A 1 105 ? -7.534 16.185 10.947 1.00 98.44 105 LEU A O 1
ATOM 801 N N . LEU A 1 106 ? -8.149 14.056 11.258 1.00 98.25 106 LEU A N 1
ATOM 802 C CA . LEU A 1 106 ? -8.996 14.340 12.421 1.00 98.25 106 LEU A CA 1
ATOM 803 C C . LEU A 1 106 ? -8.189 14.853 13.624 1.00 98.25 106 LEU A C 1
ATOM 805 O O . LEU A 1 106 ? -8.669 15.731 14.344 1.00 98.25 106 LEU A O 1
ATOM 809 N N . VAL A 1 107 ? -6.973 14.337 13.830 1.00 98.25 107 VAL A N 1
ATOM 810 C CA . VAL A 1 107 ? -6.044 14.848 14.850 1.00 98.25 107 VAL A CA 1
ATOM 811 C C . VAL A 1 107 ? -5.616 16.277 14.525 1.00 98.25 107 VAL A C 1
ATOM 813 O O . VAL A 1 107 ? -5.680 17.140 15.398 1.00 98.25 107 VAL A O 1
ATOM 816 N N . ASP A 1 108 ? -5.244 16.551 13.274 1.00 98.19 108 ASP A N 1
ATOM 817 C CA . ASP A 1 108 ? -4.844 17.895 12.833 1.00 98.19 108 ASP A CA 1
ATOM 818 C C . ASP A 1 108 ? -5.992 18.913 12.972 1.00 98.19 108 ASP A C 1
ATOM 820 O O . ASP A 1 108 ? -5.770 20.077 13.307 1.00 98.19 108 ASP A O 1
ATOM 824 N N . GLU A 1 109 ? -7.237 18.473 12.768 1.0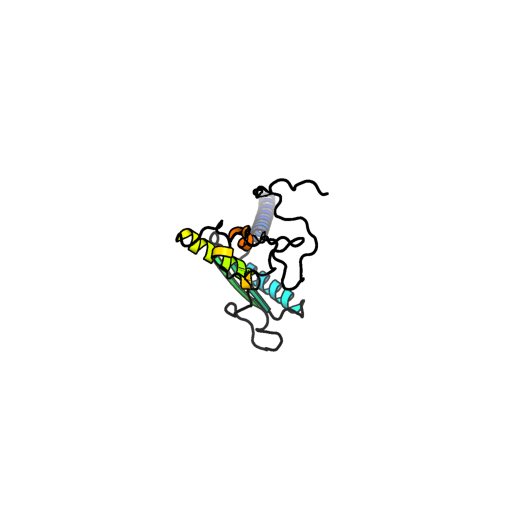0 98.38 109 GLU A N 1
ATOM 825 C CA . GLU A 1 109 ? -8.449 19.270 12.994 1.00 98.38 109 GLU A CA 1
ATOM 826 C C . GLU A 1 109 ? -8.825 19.427 14.482 1.00 98.38 109 GLU A C 1
ATOM 828 O O . GLU A 1 109 ? -9.806 20.108 14.800 1.00 98.38 109 GLU A O 1
ATOM 833 N N . GLY A 1 110 ? -8.086 18.796 15.402 1.00 97.81 110 GLY A N 1
ATOM 834 C CA . GLY A 1 110 ? -8.370 18.809 16.838 1.00 97.81 110 GLY A CA 1
ATOM 835 C C . GLY A 1 110 ? -9.673 18.096 17.213 1.00 97.81 110 GLY A C 1
ATOM 836 O O . GLY A 1 110 ? -10.304 18.449 18.210 1.00 97.81 110 GLY A O 1
ATOM 837 N N . LYS A 1 111 ? -10.126 17.138 16.392 1.00 98.12 111 LYS A N 1
ATOM 838 C CA . LYS A 1 111 ? -11.360 16.366 16.624 1.00 98.12 111 LYS A CA 1
ATOM 839 C C . LYS A 1 111 ? -11.165 15.217 17.605 1.00 98.12 111 LYS A C 1
ATOM 841 O O . LYS A 1 111 ? -12.135 14.825 18.244 1.00 98.12 111 LYS A O 1
ATOM 846 N N . LEU A 1 112 ? -9.952 14.679 17.676 1.00 97.12 112 LEU A N 1
ATOM 847 C CA . LEU A 1 112 ? -9.540 13.597 18.567 1.00 97.12 112 LEU A CA 1
ATOM 848 C C . LEU A 1 112 ? -8.030 13.671 18.802 1.00 97.12 112 LEU A C 1
ATOM 850 O O . LEU A 1 112 ? -7.311 14.322 18.042 1.00 97.12 112 LEU A O 1
ATOM 854 N N . GLU A 1 113 ? -7.545 12.948 19.803 1.00 98.12 113 GLU A N 1
ATOM 855 C CA . GLU A 1 113 ? -6.120 12.720 20.030 1.00 98.12 113 GLU A CA 1
ATOM 856 C C . GLU A 1 113 ? -5.776 11.241 19.822 1.00 98.12 113 GLU A C 1
ATOM 858 O O . GLU A 1 113 ? -6.569 10.342 20.091 1.00 98.12 113 GLU A O 1
ATOM 863 N N . TYR A 1 114 ? -4.555 10.949 19.368 1.00 97.69 114 TYR A N 1
ATOM 864 C CA . TYR A 1 114 ? -4.107 9.559 19.206 1.00 97.69 114 TYR A CA 1
ATOM 865 C C . TYR A 1 114 ? -4.159 8.757 20.514 1.00 97.69 114 TYR A C 1
ATOM 867 O O . TYR A 1 114 ? -4.339 7.539 20.487 1.00 97.69 114 TYR A O 1
ATOM 875 N N . ASP A 1 115 ? -3.989 9.428 21.649 1.00 97.62 115 ASP A N 1
ATOM 876 C CA . ASP A 1 115 ? -3.956 8.799 22.967 1.00 97.62 115 ASP A CA 1
ATOM 877 C C . ASP A 1 115 ? -5.342 8.745 23.636 1.00 97.62 115 ASP A C 1
ATOM 879 O O . ASP A 1 115 ? -5.468 8.244 24.758 1.00 97.62 115 ASP A O 1
ATOM 883 N N . ASP A 1 116 ? -6.396 9.157 22.919 1.00 97.69 116 ASP A N 1
ATOM 884 C CA . ASP A 1 116 ? -7.775 8.962 23.352 1.00 97.69 116 ASP A CA 1
ATOM 885 C C . ASP A 1 116 ? -8.082 7.475 23.533 1.00 97.69 116 ASP A C 1
ATOM 887 O O . ASP A 1 116 ? -7.750 6.629 22.692 1.00 97.69 116 ASP A O 1
ATOM 891 N N . LYS A 1 117 ? -8.764 7.155 24.638 1.00 97.44 117 LYS A N 1
ATOM 892 C CA . LYS A 1 117 ? -9.239 5.800 24.921 1.00 97.44 117 LYS A CA 1
ATOM 893 C C . LYS A 1 117 ? -10.391 5.432 23.999 1.00 97.44 117 LYS A C 1
ATOM 895 O O . LYS A 1 117 ? -11.340 6.200 23.855 1.00 97.44 117 LYS A O 1
ATOM 900 N N . ILE A 1 118 ? -10.356 4.224 23.441 1.00 96.12 118 ILE A N 1
ATOM 901 C CA . ILE A 1 118 ? -11.380 3.761 22.490 1.00 96.12 118 ILE A CA 1
ATOM 902 C C . ILE A 1 118 ? -12.766 3.629 23.135 1.00 96.12 118 ILE A C 1
ATOM 904 O O . ILE A 1 118 ? -13.770 3.784 22.449 1.00 96.12 118 ILE A O 1
ATOM 908 N N . ILE A 1 119 ? -12.824 3.426 24.456 1.00 96.06 119 ILE A N 1
ATOM 909 C CA . ILE A 1 119 ? -14.068 3.373 25.240 1.00 96.06 119 ILE A CA 1
ATOM 910 C C . ILE A 1 119 ? -14.857 4.690 25.218 1.00 96.06 119 ILE A C 1
ATOM 912 O O . ILE A 1 119 ? -16.052 4.700 25.483 1.00 96.06 119 ILE A O 1
ATOM 916 N N . ASN A 1 120 ? -14.209 5.807 24.875 1.00 95.44 120 ASN A N 1
ATOM 917 C CA . ASN A 1 120 ? -14.886 7.095 24.722 1.00 95.44 120 ASN A CA 1
ATOM 918 C C . ASN A 1 120 ? -15.576 7.239 23.353 1.00 95.44 120 ASN A C 1
ATOM 920 O O . ASN A 1 120 ? -16.340 8.181 23.156 1.00 95.44 120 ASN A O 1
ATOM 924 N N . TRP A 1 121 ? -15.280 6.342 22.408 1.00 95.06 121 TRP A N 1
ATOM 925 C CA . TRP A 1 121 ? -15.680 6.445 21.001 1.00 95.06 121 TRP A CA 1
ATOM 926 C C . TRP A 1 121 ? -16.511 5.259 20.511 1.00 95.06 121 TRP A C 1
ATOM 928 O O . TRP A 1 121 ? -17.236 5.393 19.528 1.00 95.06 121 TRP A O 1
ATOM 938 N N . LEU A 1 122 ? -16.375 4.101 21.157 1.00 95.00 122 LEU A N 1
ATOM 939 C CA . LEU A 1 122 ? -17.054 2.862 20.798 1.00 95.00 122 LEU A CA 1
ATOM 940 C C . LEU A 1 122 ? -17.988 2.435 21.925 1.00 95.00 122 LEU A C 1
ATOM 942 O O . LEU A 1 122 ? -17.625 2.499 23.100 1.00 95.00 122 LEU A O 1
ATOM 946 N N . ASP A 1 123 ? -19.171 1.963 21.544 1.00 94.81 123 ASP A N 1
ATOM 947 C CA . ASP A 1 123 ? -20.147 1.436 22.485 1.00 94.81 123 ASP A CA 1
ATOM 948 C C . ASP A 1 123 ? -19.615 0.173 23.186 1.00 94.81 123 ASP A C 1
ATOM 950 O O . ASP A 1 123 ? -18.806 -0.595 22.651 1.00 94.81 123 ASP A O 1
ATOM 954 N N . GLN A 1 124 ? -20.059 -0.039 24.425 1.00 90.50 124 GLN A N 1
ATOM 955 C CA . GLN A 1 124 ? -19.550 -1.111 25.283 1.00 90.50 124 GLN A CA 1
ATOM 956 C C . GLN A 1 124 ? -19.849 -2.516 24.732 1.00 90.50 124 GLN A C 1
ATOM 958 O O . GLN A 1 124 ? -19.081 -3.442 24.980 1.00 90.50 124 GLN A O 1
ATOM 963 N N . ASP A 1 125 ? -20.935 -2.675 23.974 1.00 92.88 125 ASP A N 1
ATOM 964 C CA . ASP A 1 125 ? -21.311 -3.928 23.311 1.00 92.88 125 ASP A CA 1
ATOM 965 C C . ASP A 1 125 ? -20.335 -4.311 22.188 1.00 92.88 125 ASP A C 1
ATOM 967 O O . ASP A 1 125 ? -20.051 -5.492 22.000 1.00 92.88 125 ASP A O 1
ATOM 971 N N . ILE A 1 126 ? -19.757 -3.329 21.488 1.00 91.06 126 ILE A N 1
ATOM 972 C CA . ILE A 1 126 ? -18.699 -3.564 20.496 1.00 91.06 126 ILE A CA 1
ATOM 973 C C . ILE A 1 126 ? -17.424 -4.050 21.187 1.00 91.06 126 ILE A C 1
ATOM 975 O O . ILE A 1 126 ? -16.744 -4.934 20.673 1.00 91.06 126 ILE A O 1
ATOM 979 N N . LEU A 1 127 ? -17.087 -3.463 22.337 1.00 91.19 127 LEU A N 1
ATOM 980 C CA . LEU A 1 127 ? -15.851 -3.755 23.069 1.00 91.19 127 LEU A CA 1
ATOM 981 C C . LEU A 1 127 ? -15.913 -5.050 23.881 1.00 91.19 127 LEU A C 1
ATOM 983 O O . LEU A 1 127 ? -14.873 -5.550 24.320 1.00 91.19 127 LEU A O 1
ATOM 987 N N . GLU A 1 128 ? -17.110 -5.604 24.070 1.00 90.00 128 GLU A N 1
ATOM 988 C CA . GLU A 1 128 ? -17.335 -6.765 24.913 1.00 90.00 128 GLU A CA 1
ATOM 989 C C . GLU A 1 128 ? -16.398 -7.923 24.527 1.00 90.00 128 GLU A C 1
ATOM 991 O O . GLU A 1 128 ? -16.445 -8.479 23.430 1.00 90.00 128 GLU A O 1
ATOM 996 N N . ARG A 1 129 ? -15.535 -8.303 25.479 1.00 86.62 129 ARG A N 1
ATOM 997 C CA . ARG A 1 129 ? -14.590 -9.429 25.381 1.00 86.62 129 ARG A CA 1
ATOM 998 C C . ARG A 1 129 ? -13.496 -9.295 24.312 1.00 86.62 129 ARG A C 1
ATOM 1000 O O . ARG A 1 129 ? -12.754 -10.259 24.123 1.00 86.62 129 ARG A O 1
ATOM 1007 N N . LEU A 1 130 ? -13.343 -8.140 23.660 1.00 87.88 130 LEU A N 1
ATOM 1008 C CA . LEU A 1 130 ? -12.310 -7.942 22.633 1.00 87.88 130 LEU A CA 1
ATOM 1009 C C . LEU A 1 130 ? -10.891 -7.868 23.208 1.00 87.88 130 LEU A C 1
ATOM 1011 O O . LEU A 1 130 ? -9.950 -8.348 22.579 1.00 87.88 130 LEU A O 1
ATOM 1015 N N . PHE A 1 131 ? -10.743 -7.289 24.400 1.00 90.00 131 PHE A N 1
ATOM 1016 C CA . PHE A 1 131 ? -9.446 -7.022 25.032 1.00 90.00 131 PHE A CA 1
ATOM 1017 C C . PHE A 1 131 ? -9.315 -7.724 26.388 1.00 90.00 131 PHE A C 1
ATOM 1019 O O . PHE A 1 131 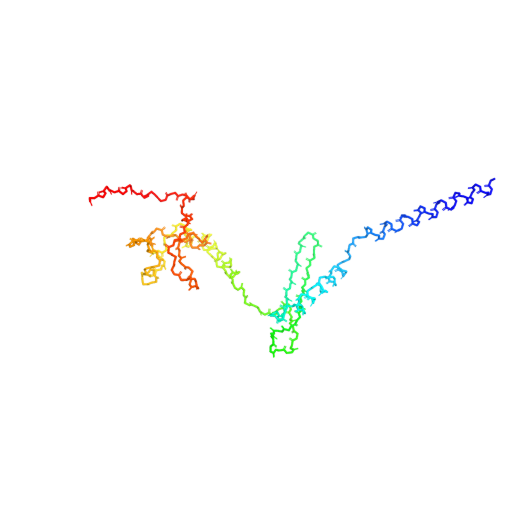? -8.786 -7.159 27.343 1.00 90.00 131 PHE A O 1
ATOM 1026 N N . VAL A 1 132 ? -9.828 -8.955 26.491 1.00 87.38 132 VAL A N 1
ATOM 1027 C CA . VAL A 1 132 ? -9.790 -9.741 27.732 1.00 87.38 132 VAL A CA 1
ATOM 1028 C C . VAL A 1 132 ? -8.621 -10.721 27.720 1.00 87.38 132 VAL A C 1
ATOM 1030 O O . VAL A 1 132 ? -8.559 -11.606 26.868 1.00 87.38 132 VAL A O 1
ATOM 1033 N N . ILE A 1 133 ? -7.738 -10.607 28.712 1.00 83.19 133 ILE A N 1
ATOM 1034 C CA . ILE A 1 133 ? -6.584 -11.494 28.915 1.00 83.19 133 ILE A CA 1
ATOM 1035 C C . ILE A 1 133 ? -6.663 -12.049 30.337 1.00 83.19 133 ILE A C 1
ATOM 1037 O O . ILE A 1 133 ? -6.823 -11.290 31.288 1.00 83.19 133 ILE A O 1
ATOM 1041 N N . ASP A 1 134 ? -6.610 -13.376 30.486 1.00 85.69 134 ASP A N 1
ATOM 1042 C CA . ASP A 1 134 ? -6.707 -14.070 31.782 1.00 85.69 134 ASP A CA 1
ATOM 1043 C C . ASP A 1 134 ? -7.909 -13.634 32.650 1.00 85.69 134 ASP A C 1
ATOM 1045 O O . ASP A 1 134 ? -7.862 -13.634 33.880 1.00 85.69 134 ASP A O 1
ATOM 1049 N N . GLY A 1 135 ? -9.017 -13.263 31.999 1.00 85.19 135 GLY A N 1
ATOM 1050 C CA . GLY A 1 135 ? -10.244 -12.800 32.655 1.00 85.19 135 GLY A CA 1
ATOM 1051 C C . GLY A 1 135 ? -10.244 -11.325 33.072 1.00 85.19 135 GLY A C 1
ATOM 1052 O O . GLY A 1 135 ? -11.231 -10.875 33.649 1.00 85.19 135 GLY A O 1
ATOM 1053 N N . ILE A 1 136 ? -9.183 -10.574 32.768 1.00 86.88 136 ILE A N 1
ATOM 1054 C CA . ILE A 1 136 ? -9.073 -9.131 33.008 1.00 86.88 136 ILE A CA 1
ATOM 1055 C C . ILE A 1 136 ? -9.362 -8.391 31.699 1.00 86.88 136 ILE A C 1
ATOM 1057 O O . ILE A 1 136 ? -8.767 -8.707 30.672 1.00 86.88 136 ILE A O 1
ATOM 1061 N N . ASP A 1 137 ? -10.280 -7.424 31.734 1.00 89.50 137 ASP A N 1
ATOM 1062 C CA . ASP A 1 137 ? -10.626 -6.569 30.594 1.00 89.50 137 ASP A CA 1
ATOM 1063 C C . ASP A 1 137 ? -9.714 -5.334 30.549 1.00 89.50 137 ASP A C 1
ATOM 1065 O O . ASP A 1 137 ? -9.641 -4.579 31.518 1.00 89.50 137 ASP A O 1
ATOM 1069 N N . TYR A 1 138 ? -9.017 -5.146 29.426 1.00 90.94 138 TYR A N 1
ATOM 1070 C CA . TYR A 1 138 ? -8.089 -4.039 29.177 1.00 90.94 138 TYR A CA 1
ATOM 1071 C C . TYR A 1 138 ? -8.658 -2.981 28.217 1.00 90.94 138 TYR A C 1
ATOM 1073 O O . TYR A 1 138 ? -7.923 -2.094 27.776 1.00 90.94 138 TYR A O 1
ATOM 1081 N N . SER A 1 139 ? -9.948 -3.044 27.871 1.00 91.06 139 SER A N 1
ATOM 1082 C CA . SER A 1 139 ? -10.580 -2.124 26.908 1.00 91.06 139 SER A CA 1
ATOM 1083 C C . SER A 1 139 ? -10.433 -0.643 27.294 1.00 91.06 139 SER A C 1
ATOM 1085 O O . SER A 1 139 ? -10.344 0.220 26.421 1.00 91.06 139 SER A O 1
ATOM 1087 N N . ASP A 1 140 ? -10.345 -0.341 28.593 1.00 93.69 140 ASP A N 1
ATOM 1088 C CA . ASP A 1 140 ? -10.144 1.007 29.142 1.00 93.69 140 ASP A CA 1
ATOM 1089 C C . ASP A 1 140 ? -8.716 1.557 28.947 1.00 93.69 140 ASP A C 1
ATOM 1091 O O . ASP A 1 140 ? -8.472 2.763 29.050 1.00 93.69 140 ASP A O 1
ATOM 1095 N N . GLN A 1 141 ? -7.761 0.684 28.631 1.00 94.25 141 GLN A N 1
ATOM 1096 C CA . GLN A 1 141 ? -6.360 1.021 28.409 1.00 94.25 141 GLN A CA 1
ATOM 1097 C C . GLN A 1 141 ? -6.023 1.183 26.927 1.00 94.25 141 GLN A C 1
ATOM 1099 O O . GLN A 1 141 ? -5.048 1.874 26.605 1.00 94.25 141 GLN A O 1
ATOM 1104 N N . VAL A 1 142 ? -6.833 0.627 26.025 1.00 95.56 142 VAL A N 1
ATOM 1105 C CA . VAL A 1 142 ? -6.606 0.698 24.579 1.00 95.56 142 VAL A CA 1
ATOM 1106 C C . VAL A 1 142 ? -6.878 2.109 24.053 1.00 95.56 142 VAL A C 1
ATOM 1108 O O . VAL A 1 142 ? -7.898 2.727 24.359 1.00 95.56 142 VAL A O 1
ATOM 1111 N N . THR A 1 143 ? -5.949 2.628 23.251 1.00 97.25 143 THR A N 1
ATOM 1112 C CA . THR A 1 143 ? -6.036 3.948 22.619 1.00 97.25 143 THR A CA 1
ATOM 1113 C C . THR A 1 143 ? -6.239 3.818 21.115 1.00 97.25 143 THR A C 1
ATOM 1115 O O . THR A 1 143 ? -5.990 2.758 20.529 1.00 97.25 143 THR A O 1
ATOM 1118 N N . ILE A 1 144 ? -6.634 4.916 20.469 1.00 97.31 144 ILE A N 1
ATOM 1119 C CA . ILE A 1 144 ? -6.674 5.014 19.003 1.00 97.31 144 ILE A CA 1
ATOM 1120 C C . ILE A 1 144 ? -5.299 4.679 18.401 1.00 97.31 144 ILE A C 1
ATOM 1122 O O . ILE A 1 144 ? -5.222 3.920 17.432 1.00 97.31 144 ILE A O 1
ATOM 1126 N N . ARG A 1 145 ? -4.205 5.161 19.009 1.00 97.25 145 ARG A N 1
ATOM 1127 C CA . ARG A 1 145 ? -2.827 4.844 18.606 1.00 97.25 145 ARG A CA 1
ATOM 1128 C C . ARG A 1 145 ? -2.601 3.340 18.532 1.00 97.25 145 ARG A C 1
ATOM 1130 O O . ARG A 1 145 ? -2.142 2.870 17.498 1.00 97.25 145 ARG A O 1
ATOM 1137 N N . HIS A 1 146 ? -2.980 2.595 19.573 1.00 95.94 146 HIS A N 1
ATOM 1138 C CA . HIS A 1 146 ? -2.786 1.145 19.611 1.00 95.94 146 HIS A CA 1
ATOM 1139 C C . HIS A 1 146 ? -3.502 0.419 18.463 1.00 95.94 146 HIS A C 1
ATOM 1141 O O . HIS A 1 146 ? -2.964 -0.547 17.921 1.00 95.94 146 HIS A O 1
ATOM 1147 N N . LEU A 1 147 ? -4.693 0.882 18.064 1.00 94.88 147 LEU A N 1
ATOM 1148 C CA . LEU A 1 147 ? -5.409 0.322 16.914 1.00 94.88 147 LEU A CA 1
ATOM 1149 C C . LEU A 1 147 ? -4.689 0.625 15.593 1.00 94.88 147 LEU A C 1
ATOM 1151 O O . LEU A 1 147 ? -4.494 -0.276 14.779 1.00 94.88 147 LEU A O 1
ATOM 1155 N N . LEU A 1 148 ? -4.264 1.876 15.390 1.00 95.50 148 LEU A N 1
ATOM 1156 C CA . LEU A 1 148 ? -3.603 2.313 14.154 1.00 95.50 148 LEU A CA 1
ATOM 1157 C C . LEU A 1 148 ? -2.208 1.700 13.965 1.00 95.50 148 LEU A C 1
ATOM 1159 O O . LEU A 1 148 ? -1.762 1.543 12.829 1.00 95.50 148 LEU A O 1
ATOM 1163 N N . THR A 1 149 ? -1.525 1.344 15.057 1.00 94.31 149 THR A N 1
ATOM 1164 C CA . THR A 1 149 ? -0.184 0.739 15.032 1.00 94.31 149 THR A CA 1
ATOM 1165 C C . THR A 1 149 ? -0.184 -0.776 15.205 1.00 94.31 149 THR A C 1
ATOM 1167 O O . THR A 1 149 ? 0.890 -1.358 15.302 1.00 94.31 149 THR A O 1
ATOM 1170 N N . HIS A 1 150 ? -1.352 -1.427 15.238 1.00 92.12 150 HIS A N 1
ATOM 1171 C CA . HIS A 1 150 ? -1.471 -2.874 15.466 1.00 92.12 150 HIS A CA 1
ATOM 1172 C C . HIS A 1 150 ? -0.849 -3.359 16.789 1.00 92.12 150 HIS A C 1
ATOM 1174 O O . HIS A 1 150 ? -0.359 -4.481 16.881 1.00 92.12 150 H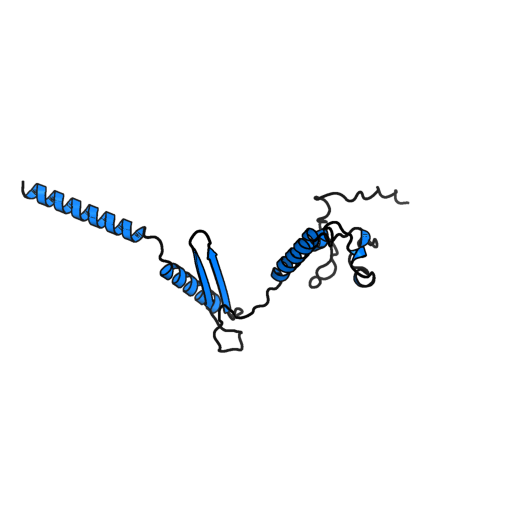IS A O 1
ATOM 1180 N N . THR A 1 151 ? -0.892 -2.531 17.834 1.00 90.81 151 THR A N 1
ATOM 1181 C CA . THR A 1 151 ? -0.345 -2.862 19.159 1.00 90.81 151 THR A CA 1
ATOM 1182 C C . THR A 1 151 ? -1.416 -3.016 20.234 1.00 90.81 151 THR A C 1
ATOM 1184 O O . THR A 1 151 ? -1.073 -3.227 21.386 1.00 90.81 151 THR A O 1
ATOM 1187 N N . SER A 1 152 ? -2.706 -2.976 19.879 1.00 89.81 152 SER A N 1
ATOM 1188 C CA . SER A 1 152 ? -3.832 -3.111 20.819 1.00 89.81 152 SER A CA 1
ATOM 1189 C C . SER A 1 152 ? -4.045 -4.512 21.391 1.00 89.81 152 SER A C 1
ATOM 1191 O O . SER A 1 152 ? -4.862 -4.677 22.292 1.00 89.81 152 SER A O 1
ATOM 1193 N N . GLY A 1 153 ? -3.374 -5.531 20.850 1.00 86.06 153 GLY A N 1
ATOM 1194 C CA . GLY A 1 153 ? -3.580 -6.923 21.250 1.00 86.06 153 GLY A CA 1
ATOM 1195 C C . GLY A 1 153 ? -4.921 -7.528 20.813 1.00 86.06 153 GLY A C 1
ATOM 1196 O O . GLY A 1 153 ? -5.239 -8.630 21.250 1.00 86.06 153 GLY A O 1
ATOM 1197 N N . ALA A 1 154 ? -5.698 -6.845 19.960 1.00 86.00 154 ALA A N 1
ATOM 1198 C CA . ALA A 1 154 ? -6.911 -7.416 19.372 1.00 86.00 154 ALA A CA 1
ATOM 1199 C C . ALA A 1 154 ? -6.580 -8.651 18.518 1.00 86.00 154 ALA A C 1
ATOM 1201 O O . ALA A 1 154 ? -5.609 -8.646 17.759 1.00 86.00 154 ALA A O 1
ATOM 1202 N N . ALA A 1 155 ? -7.407 -9.691 18.624 1.00 80.12 155 ALA A N 1
ATOM 1203 C CA . ALA A 1 155 ? -7.236 -10.919 17.859 1.00 80.12 155 ALA A CA 1
ATOM 1204 C C . ALA A 1 155 ? -7.572 -10.741 16.370 1.00 80.12 155 ALA A C 1
ATOM 1206 O O . ALA A 1 155 ? -8.456 -9.958 16.012 1.00 80.12 155 ALA A O 1
ATOM 1207 N N . ASP A 1 156 ? -6.892 -11.498 15.505 1.00 76.56 156 ASP A N 1
ATOM 1208 C CA . ASP A 1 156 ? -7.239 -11.547 14.086 1.00 76.56 156 ASP A CA 1
ATOM 1209 C C . ASP A 1 156 ? -8.556 -12.316 13.897 1.00 76.56 156 ASP A C 1
ATOM 1211 O O . ASP A 1 156 ? -8.753 -13.417 14.415 1.00 76.56 156 ASP A O 1
ATOM 1215 N N . TYR A 1 157 ? -9.470 -11.729 13.128 1.00 70.06 157 TYR A N 1
ATOM 1216 C CA . TYR A 1 157 ? -10.765 -12.324 12.816 1.00 70.06 157 TYR A CA 1
ATOM 1217 C C . TYR A 1 157 ? -10.654 -13.669 12.071 1.00 70.06 157 TYR A C 1
ATOM 1219 O O . TYR A 1 157 ? -11.497 -14.545 12.260 1.00 70.06 157 TYR A O 1
ATOM 1227 N N . PHE A 1 158 ? -9.632 -13.842 11.229 1.00 71.06 158 PHE A N 1
ATOM 1228 C CA . PHE A 1 158 ? -9.410 -15.047 10.428 1.00 71.06 158 PHE A CA 1
ATOM 1229 C C . PHE A 1 158 ? -8.684 -16.150 11.198 1.00 71.06 158 PHE A C 1
ATOM 1231 O O . PHE A 1 158 ? -8.952 -17.329 10.964 1.00 71.06 158 PHE A O 1
ATOM 1238 N N . GLU A 1 159 ? -7.773 -15.783 12.099 1.00 67.19 159 GLU A N 1
ATOM 1239 C CA . GLU A 1 159 ? -6.944 -16.746 12.839 1.00 67.19 159 GLU A CA 1
ATOM 1240 C C . GLU A 1 159 ? -7.573 -17.172 14.175 1.00 67.19 159 GLU A C 1
ATOM 1242 O O . GLU A 1 159 ? -7.180 -18.186 14.755 1.00 67.19 159 GLU A O 1
ATOM 1247 N N . GLY A 1 160 ? -8.608 -16.458 14.629 1.00 63.00 160 GLY A N 1
ATOM 1248 C CA . GLY A 1 160 ? -9.307 -16.749 15.873 1.00 63.00 160 GLY A CA 1
ATOM 1249 C C . GLY A 1 160 ? -8.615 -16.135 17.098 1.00 63.00 160 GLY A C 1
ATOM 1250 O O . GLY A 1 160 ? -7.780 -15.243 16.970 1.00 63.00 160 GLY A O 1
ATOM 1251 N N . PRO A 1 161 ? -8.994 -16.551 18.319 1.00 59.66 161 PRO A N 1
ATOM 1252 C CA . PRO A 1 161 ? -8.526 -15.909 19.544 1.00 59.66 161 PRO A CA 1
ATOM 1253 C C . PRO A 1 161 ? -7.008 -16.048 19.729 1.00 59.66 161 PRO A C 1
ATOM 1255 O O . PRO A 1 161 ? -6.449 -17.136 19.589 1.00 59.66 161 PRO A O 1
ATOM 1258 N N . VAL A 1 162 ? -6.350 -14.955 20.122 1.00 60.81 162 VAL A N 1
ATOM 1259 C CA . VAL A 1 162 ? -4.928 -14.956 20.490 1.00 60.81 162 VAL A CA 1
ATOM 1260 C C . VAL A 1 162 ? -4.783 -15.627 21.853 1.00 60.81 162 VAL A C 1
ATOM 1262 O O . VAL A 1 162 ? -5.199 -15.083 22.871 1.00 60.81 162 VAL A O 1
ATOM 1265 N N . LEU A 1 163 ? -4.219 -16.837 21.869 1.00 55.28 163 LEU A N 1
ATOM 1266 C CA . LEU A 1 163 ? -4.053 -17.623 23.097 1.00 55.28 163 LEU A CA 1
ATOM 1267 C C . LEU A 1 163 ? -2.683 -17.403 23.758 1.00 55.28 163 LEU A C 1
ATOM 1269 O O . LEU A 1 163 ? -2.571 -17.552 24.969 1.00 55.28 163 LEU A O 1
ATOM 1273 N N . HIS A 1 164 ? -1.645 -17.091 22.969 1.00 51.66 164 HIS A N 1
ATOM 1274 C CA . HIS A 1 164 ? -0.252 -16.919 23.407 1.00 51.66 164 HIS A CA 1
ATOM 1275 C C . HIS A 1 164 ? 0.508 -16.010 22.419 1.00 51.66 164 HIS A C 1
ATOM 1277 O O . HIS A 1 164 ? 0.227 -16.042 21.223 1.00 51.66 164 HIS A O 1
ATOM 1283 N N . GLY A 1 165 ? 1.500 -15.248 22.891 1.00 49.75 165 GLY A N 1
ATOM 1284 C CA . GLY A 1 165 ? 2.394 -14.429 22.060 1.00 49.75 165 GLY A CA 1
ATOM 1285 C C . GLY A 1 165 ? 3.165 -13.407 22.900 1.00 49.75 165 GLY A C 1
ATOM 1286 O O . GLY A 1 165 ? 2.663 -12.978 23.940 1.00 49.75 165 GLY A O 1
ATOM 1287 N N . GLU A 1 166 ? 4.384 -13.034 22.490 1.00 44.34 166 GLU A N 1
ATOM 1288 C CA . GLU A 1 166 ? 5.090 -11.921 23.137 1.00 44.34 166 GLU A CA 1
ATOM 1289 C C . GLU A 1 166 ? 4.273 -10.643 22.948 1.00 44.34 166 GLU A C 1
ATOM 1291 O O . GLU A 1 166 ? 3.957 -10.220 21.836 1.00 44.34 166 GLU A O 1
ATOM 1296 N N . GLN A 1 167 ? 3.880 -10.056 24.071 1.00 49.06 167 GLN A N 1
ATOM 1297 C CA . GLN A 1 167 ? 3.113 -8.829 24.107 1.00 49.06 167 GLN A CA 1
ATOM 1298 C C . GLN A 1 167 ? 3.936 -7.696 23.481 1.00 49.06 167 GLN A C 1
ATOM 1300 O O . GLN A 1 167 ? 4.967 -7.303 24.023 1.00 49.06 167 GLN A O 1
ATOM 1305 N N . CYS A 1 168 ? 3.437 -7.099 22.392 1.00 41.53 168 CYS A N 1
ATOM 1306 C CA . CYS A 1 168 ? 4.028 -5.897 21.777 1.00 41.53 168 CYS A CA 1
ATOM 1307 C C . CYS A 1 168 ? 4.033 -4.673 22.735 1.00 41.53 168 CYS A C 1
ATOM 1309 O O . CYS A 1 168 ? 4.612 -3.628 22.451 1.00 41.53 168 CYS A O 1
ATOM 1311 N N . TRP A 1 169 ? 3.410 -4.824 23.907 1.00 42.94 169 TRP A N 1
ATOM 1312 C CA . TRP A 1 169 ? 3.261 -3.850 24.984 1.00 42.94 169 TRP A CA 1
ATOM 1313 C C . TRP A 1 169 ? 4.537 -3.528 25.776 1.00 42.94 169 TRP A C 1
ATOM 1315 O O . TRP A 1 169 ? 4.558 -2.535 26.499 1.00 42.94 169 TRP A O 1
ATOM 1325 N N . LEU A 1 170 ? 5.591 -4.346 25.689 1.00 39.59 170 LEU A N 1
ATOM 1326 C CA . LEU A 1 170 ? 6.722 -4.238 26.622 1.00 39.59 170 LEU A CA 1
ATOM 1327 C C . LEU A 1 170 ? 7.773 -3.173 26.262 1.00 39.59 170 LEU A C 1
ATOM 1329 O O . LEU A 1 170 ? 8.576 -2.830 27.127 1.00 39.59 170 LEU A O 1
ATOM 1333 N N . GLU A 1 171 ? 7.768 -2.603 25.051 1.00 39.31 171 GLU A N 1
ATOM 1334 C CA . GLU A 1 171 ? 8.878 -1.734 24.610 1.00 39.31 171 GLU A CA 1
ATOM 1335 C C . GLU A 1 171 ? 8.551 -0.240 24.443 1.00 39.31 171 GLU A C 1
ATOM 1337 O O . GLU A 1 171 ? 9.474 0.572 24.422 1.00 39.31 171 GLU A O 1
ATOM 1342 N N . SER A 1 172 ? 7.281 0.182 24.368 1.00 39.81 172 SER A N 1
ATOM 1343 C CA . SER A 1 172 ? 6.954 1.569 23.978 1.00 39.81 172 SER A CA 1
ATOM 1344 C C . SER A 1 172 ? 6.015 2.318 24.930 1.00 39.81 172 SER A C 1
ATOM 1346 O O . SER A 1 172 ? 5.037 2.902 24.489 1.00 39.81 172 SER A O 1
ATOM 1348 N N . HIS A 1 173 ? 6.436 2.466 26.192 1.00 43.53 173 HIS A N 1
ATOM 1349 C CA . HIS A 1 173 ? 5.819 3.236 27.299 1.00 43.53 173 HIS A CA 1
ATOM 1350 C C . HIS A 1 173 ? 4.967 2.357 28.232 1.00 43.53 173 HIS A C 1
ATOM 1352 O O . HIS A 1 173 ? 3.812 2.064 27.928 1.00 43.53 173 HIS A O 1
ATOM 1358 N N . PRO A 1 174 ? 5.513 1.935 29.391 1.00 35.59 174 PRO A N 1
ATOM 1359 C CA . PRO A 1 174 ? 4.796 1.061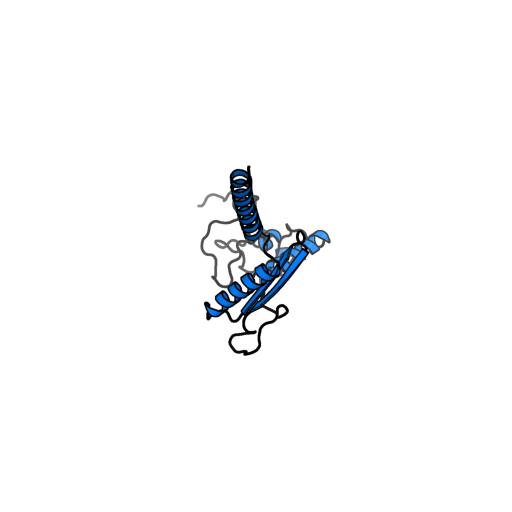 30.302 1.00 35.59 174 PRO A CA 1
ATOM 1360 C C . PRO A 1 174 ? 3.601 1.802 30.900 1.00 35.59 174 PRO A C 1
ATOM 1362 O O . PRO A 1 174 ? 3.757 2.791 31.621 1.00 35.59 174 PRO A O 1
ATOM 1365 N N . ILE A 1 175 ? 2.402 1.276 30.659 1.00 42.97 175 ILE A N 1
ATOM 1366 C CA . ILE A 1 175 ? 1.295 1.458 31.593 1.00 42.97 175 ILE A CA 1
ATOM 1367 C C . ILE A 1 175 ? 1.812 0.925 32.934 1.00 42.97 175 ILE A C 1
ATOM 1369 O O . ILE A 1 175 ? 2.256 -0.220 33.017 1.00 42.97 175 ILE A O 1
ATOM 1373 N N . GLN A 1 176 ? 1.838 1.768 33.970 1.00 35.12 176 GLN A N 1
ATOM 1374 C CA . GLN A 1 176 ? 2.228 1.344 35.314 1.00 35.12 176 GLN A CA 1
ATOM 1375 C C . GLN A 1 176 ? 1.189 0.346 35.834 1.00 35.12 176 GLN A C 1
ATOM 1377 O O . GLN A 1 176 ? 0.211 0.724 36.474 1.00 35.12 176 GLN A O 1
ATOM 1382 N N . ILE A 1 177 ? 1.395 -0.939 35.553 1.00 41.09 177 ILE A N 1
ATOM 1383 C CA . ILE A 1 177 ? 0.660 -2.008 36.215 1.00 41.09 177 ILE A CA 1
ATOM 1384 C C . ILE A 1 177 ? 1.145 -2.012 37.666 1.00 41.09 177 ILE A C 1
ATOM 1386 O O . ILE A 1 177 ? 2.301 -2.332 37.952 1.00 41.09 177 ILE A O 1
ATOM 1390 N N . LEU A 1 178 ? 0.272 -1.578 38.578 1.00 36.00 178 LEU A N 1
ATOM 1391 C CA . LEU A 1 178 ? 0.519 -1.641 40.015 1.00 36.00 178 LEU A CA 1
ATOM 1392 C C . LEU A 1 178 ? 0.915 -3.077 40.405 1.00 36.00 178 LEU A C 1
ATOM 1394 O O . LEU A 1 178 ? 0.312 -4.030 39.904 1.00 36.00 178 LEU A O 1
ATOM 1398 N N . PRO A 1 179 ? 1.913 -3.255 41.289 1.00 37.47 179 PRO A N 1
ATOM 1399 C CA . PRO A 1 179 ? 2.437 -4.573 41.611 1.00 37.47 179 PRO A CA 1
ATOM 1400 C C . PRO A 1 179 ? 1.338 -5.448 42.218 1.00 37.47 179 PRO A C 1
ATOM 1402 O O . PRO A 1 179 ? 0.724 -5.102 43.229 1.00 37.47 179 PRO A O 1
ATOM 1405 N N . SER A 1 180 ? 1.105 -6.592 41.575 1.00 40.50 180 SER A N 1
ATOM 1406 C CA . SER A 1 180 ? 0.180 -7.634 42.010 1.00 40.50 180 SER A CA 1
ATOM 1407 C C . SER A 1 180 ? 0.444 -8.029 43.464 1.00 40.50 180 SER A C 1
ATOM 1409 O O . SER A 1 180 ? 1.566 -8.407 43.816 1.00 40.50 180 SER A O 1
ATOM 1411 N N . LEU A 1 181 ? -0.599 -7.969 44.293 1.00 38.69 181 LEU A N 1
ATOM 1412 C CA . LEU A 1 181 ? -0.588 -8.459 45.671 1.00 38.69 181 LEU A CA 1
ATOM 1413 C C . LEU A 1 181 ? -0.230 -9.959 45.732 1.00 38.69 181 LEU A C 1
ATOM 1415 O O . LEU A 1 181 ? -0.545 -10.709 44.803 1.00 38.69 181 LEU A O 1
ATOM 1419 N N . PRO A 1 182 ? 0.425 -10.411 46.819 1.00 38.72 182 PRO A N 1
ATOM 1420 C CA . PRO A 1 182 ? 0.893 -11.784 46.945 1.00 38.72 182 PRO A CA 1
ATOM 1421 C C . PRO A 1 182 ? -0.282 -12.762 47.040 1.00 38.72 182 PRO A C 1
ATOM 1423 O O . PRO A 1 182 ? -1.244 -12.540 47.775 1.00 38.72 182 PRO A O 1
ATOM 1426 N N . LYS A 1 183 ? -0.172 -13.859 46.287 1.00 39.84 183 LYS A N 1
ATOM 1427 C CA . LYS A 1 183 ? -1.135 -14.963 46.263 1.00 39.84 183 LYS A CA 1
ATOM 1428 C C . LYS A 1 183 ? -1.187 -15.656 47.633 1.00 39.84 183 LYS A C 1
ATOM 1430 O O . LYS A 1 183 ? -0.138 -16.030 48.157 1.00 39.84 183 LYS A O 1
ATOM 1435 N N . SER A 1 184 ? -2.396 -15.822 48.174 1.00 48.28 184 SER A N 1
ATOM 1436 C CA . SER A 1 184 ? -2.731 -16.754 49.265 1.00 48.28 184 SER A CA 1
ATOM 1437 C C . SER A 1 184 ? -3.012 -18.146 48.719 1.00 48.28 184 SER A C 1
ATOM 1439 O O . SER A 1 184 ? -3.751 -18.195 47.707 1.00 48.28 184 SER A O 1
#

Secondary structure (DSSP, 8-state):
-HHHHHHHHHHHHHHHHHHHHHHHHTPPPPHHHHHHHHHHHHHHHHHH-TT-SEEEEEEE-TTT--EEEEEEEBSSTT--SBP-TT-----GGGHHHHHHHHHHHHHHTTS--TT-BGGGTS-HHHHTTTTEETTEE-TTT-BHHHHHTT-S-PPPTTT----S---GGGSS-----PPPPPP-

Sequence (184 aa):
MRIVISILAGIVIIIVLGWVTLAVMNRPLSEEEASEQIRSHLTKTVNNNPDLSSVLLTIYSNQTGYNEQFAVGKVNHSSEKAVHADNPYHSASIGKTMCAAIFGLLVDEGKLEYDDKIINWLDQDILERLFVIDGIDYSDQVTIRHLLTHTSGAADYFEGPVLHGEQCWLESHPIQILPSLPKS

Foldseek 3Di:
DVVVVVVVVVVVVVVVVVVVVVCVVPDDQDPVNVVVVVQVVQQVVQVVDVQDQKDKDWDQDPVVRDTDIDIAGALDPVDPHGDDNPRDDDCPCVVLVVVVVVVVVCVVVVVDDQQDQCPVPDDVVVQPPQQADPNDRCSRRDGNVCVSVVQSLGDDPVVDHDPDDDRPQPPDDDPPPDDDDDDD

pLDDT: mean 85.08, std 17.44, range [35.12, 98.44]

Radius of gyration: 30.76 Å; chains: 1; bounding box: 78×39×96 Å